Protein AF-A0A2A2WBH0-F1 (afdb_monomer_lite)

Foldseek 3Di:
DDDDDDDDDDDDDPPPPPPPPPPPPDPDQLVVVLLQAWWKWKWKKFADDPVAHDDDDDDDDPVNCVQCVVVVRNGMDTHFDTFIDDECVSDPDDPFRFGACQDHPVDRWFTKTKYFPDDDDQKTWIWIATTPVHQWIWIDIWGRDAFIKDKTATAHADPVGDGDDPVPDDGRIIMIMGTHGRDDPPDD

Radius of gyration: 26.58 Å; chains: 1; bounding box: 109×29×47 Å

Structure (mmCIF, N/CA/C/O backbone):
data_AF-A0A2A2WBH0-F1
#
_entry.id   AF-A0A2A2WBH0-F1
#
loop_
_atom_site.group_PDB
_atom_site.id
_atom_site.type_symbol
_atom_site.label_atom_id
_atom_site.label_alt_id
_atom_site.label_comp_id
_atom_site.label_asym_id
_atom_site.label_entity_id
_atom_site.label_seq_id
_atom_site.pdbx_PDB_ins_code
_atom_site.Cartn_x
_atom_site.Cartn_y
_atom_site.Cartn_z
_atom_site.occupancy
_atom_site.B_iso_or_equiv
_atom_site.auth_seq_id
_atom_site.auth_comp_id
_atom_site.auth_asym_id
_atom_site.auth_atom_id
_atom_site.pdbx_PDB_model_num
ATOM 1 N N . MET A 1 1 ? 92.812 -7.203 -13.955 1.00 40.03 1 MET A N 1
ATOM 2 C CA . MET A 1 1 ? 91.480 -6.582 -13.767 1.00 40.03 1 MET A CA 1
ATOM 3 C C . MET A 1 1 ? 90.444 -7.641 -14.162 1.00 40.03 1 MET A C 1
ATOM 5 O O . MET A 1 1 ? 90.464 -8.042 -15.312 1.00 40.03 1 MET A O 1
ATOM 9 N N . ARG A 1 2 ? 89.915 -8.441 -13.213 1.00 35.47 2 ARG A N 1
ATOM 10 C CA . ARG A 1 2 ? 88.541 -8.378 -12.628 1.00 35.47 2 ARG A CA 1
ATOM 11 C C . ARG A 1 2 ? 87.454 -8.209 -13.714 1.00 35.47 2 ARG A C 1
ATOM 13 O O . ARG A 1 2 ? 87.448 -7.169 -14.346 1.00 35.47 2 ARG A O 1
ATOM 20 N N . CYS A 1 3 ? 86.667 -9.218 -14.106 1.00 34.06 3 CYS A N 1
ATOM 21 C CA . CYS A 1 3 ? 85.609 -10.001 -13.420 1.00 34.06 3 CYS A CA 1
ATOM 22 C C . CYS A 1 3 ? 84.177 -9.542 -13.798 1.00 34.06 3 CYS A C 1
ATOM 24 O O . CYS A 1 3 ? 83.762 -8.473 -13.381 1.00 34.06 3 CYS A O 1
ATOM 26 N N . LEU A 1 4 ? 83.436 -10.459 -14.448 1.00 37.75 4 LEU A N 1
ATOM 27 C CA . LEU A 1 4 ? 82.036 -10.874 -14.199 1.00 37.75 4 LEU A CA 1
ATOM 28 C C . LEU A 1 4 ? 80.818 -9.946 -14.475 1.00 37.75 4 LEU A C 1
ATOM 30 O O . LEU A 1 4 ? 80.637 -8.926 -13.826 1.00 37.75 4 LEU A O 1
ATOM 34 N N . ARG A 1 5 ? 79.877 -10.549 -15.237 1.00 39.88 5 ARG A N 1
ATOM 35 C CA . ARG A 1 5 ? 78.399 -10.645 -15.062 1.00 39.88 5 ARG A CA 1
ATOM 36 C C . ARG A 1 5 ? 77.455 -9.690 -15.819 1.00 39.88 5 ARG A C 1
ATOM 38 O O . ARG A 1 5 ? 77.403 -8.500 -15.562 1.00 39.88 5 ARG A O 1
ATOM 45 N N . PHE A 1 6 ? 76.648 -10.333 -16.682 1.00 44.88 6 PHE A N 1
ATOM 46 C CA . PHE A 1 6 ? 75.179 -10.273 -16.818 1.00 44.88 6 PHE A CA 1
ATOM 47 C C . PHE A 1 6 ? 74.464 -8.977 -16.409 1.00 44.88 6 PHE A C 1
ATOM 49 O O . PHE A 1 6 ? 74.460 -8.644 -15.228 1.00 44.88 6 PHE A O 1
ATOM 56 N N . SER A 1 7 ? 73.672 -8.407 -17.327 1.00 43.22 7 SER A N 1
ATOM 57 C CA . SER A 1 7 ? 72.223 -8.205 -17.126 1.00 43.22 7 SER A CA 1
ATOM 58 C C . SER A 1 7 ? 71.515 -7.804 -18.428 1.00 43.22 7 SER A C 1
ATOM 60 O O . SER A 1 7 ? 71.869 -6.834 -19.088 1.00 43.22 7 SER A O 1
ATOM 62 N N . LEU A 1 8 ? 70.513 -8.613 -18.763 1.00 45.00 8 LEU A N 1
ATOM 63 C CA . LEU A 1 8 ? 69.389 -8.384 -19.670 1.00 45.00 8 LEU A CA 1
ATOM 64 C C . LEU A 1 8 ? 68.676 -7.062 -19.319 1.00 45.00 8 LEU A C 1
ATOM 66 O O . LEU A 1 8 ? 68.492 -6.837 -18.129 1.00 45.00 8 LEU A O 1
ATOM 70 N N . LEU A 1 9 ? 68.213 -6.252 -20.285 1.00 39.88 9 LEU A N 1
ATOM 71 C CA . LEU A 1 9 ? 67.092 -5.312 -20.075 1.00 39.88 9 LEU A CA 1
ATOM 72 C C . LEU A 1 9 ? 66.515 -4.772 -21.402 1.00 39.88 9 LEU A C 1
ATOM 74 O O . LEU A 1 9 ? 67.054 -3.869 -22.030 1.00 39.88 9 LEU A O 1
ATOM 78 N N . MET A 1 10 ? 65.397 -5.394 -21.789 1.00 40.31 10 MET A N 1
ATOM 79 C CA . MET A 1 10 ? 64.135 -4.776 -22.222 1.00 40.31 10 MET A CA 1
ATOM 80 C C . MET A 1 10 ? 64.206 -3.636 -23.250 1.00 40.31 10 MET A C 1
ATOM 82 O O . MET A 1 10 ? 64.335 -2.462 -22.910 1.00 40.31 10 MET A O 1
ATOM 86 N N . VAL A 1 11 ? 63.951 -3.987 -24.513 1.00 48.25 11 VAL A N 1
ATOM 87 C CA . VAL A 1 11 ? 63.432 -3.050 -25.517 1.00 48.25 11 VAL A CA 1
ATOM 88 C C . VAL A 1 11 ? 62.059 -2.565 -25.035 1.00 48.25 11 VAL A C 1
ATOM 90 O O . VAL A 1 11 ? 61.097 -3.332 -25.045 1.00 48.25 11 VAL A O 1
ATOM 93 N N . LEU A 1 12 ? 61.969 -1.307 -24.592 1.00 42.94 12 LEU A N 1
ATOM 94 C CA . LEU A 1 12 ? 60.696 -0.643 -24.307 1.00 42.94 12 LEU A CA 1
ATOM 95 C C . LEU A 1 12 ? 59.858 -0.595 -25.592 1.00 42.94 12 LEU A C 1
ATOM 97 O O . LEU A 1 12 ? 60.119 0.204 -26.489 1.00 42.94 12 LEU A O 1
ATOM 101 N N . HIS A 1 13 ? 58.832 -1.439 -25.673 1.00 39.84 13 HIS A N 1
ATOM 102 C CA . HIS A 1 13 ? 57.678 -1.162 -26.517 1.00 39.84 13 HIS A CA 1
ATOM 103 C C . HIS A 1 13 ? 56.885 -0.039 -25.852 1.00 39.84 13 HIS A C 1
ATOM 105 O O . HIS A 1 13 ? 56.276 -0.233 -24.800 1.00 39.84 13 HIS A O 1
ATOM 111 N N . THR A 1 14 ? 56.888 1.141 -26.463 1.00 48.59 14 THR A N 1
ATOM 112 C CA . THR A 1 14 ? 55.887 2.170 -26.190 1.00 48.59 14 THR A CA 1
ATOM 113 C C . THR A 1 14 ? 54.534 1.653 -26.678 1.00 48.59 14 THR A C 1
ATOM 115 O O . THR A 1 14 ? 54.152 1.864 -27.827 1.00 48.59 14 THR A O 1
ATOM 118 N N . LEU A 1 15 ? 53.826 0.926 -25.813 1.00 43.09 15 LEU A N 1
ATOM 119 C CA . LEU A 1 15 ? 52.385 0.733 -25.925 1.00 43.09 15 LEU A CA 1
ATOM 120 C C . LEU A 1 15 ? 51.744 2.100 -25.687 1.00 43.09 15 LEU A C 1
ATOM 122 O O . LEU A 1 15 ? 51.587 2.542 -24.551 1.00 43.09 15 LEU A O 1
ATOM 126 N N . THR A 1 16 ? 51.409 2.793 -26.770 1.00 47.62 16 THR A N 1
ATOM 127 C CA . THR A 1 16 ? 50.409 3.854 -26.733 1.00 47.62 16 THR A CA 1
ATOM 128 C C . THR A 1 16 ? 49.101 3.214 -26.287 1.00 47.62 16 THR A C 1
ATOM 130 O O . THR A 1 16 ? 48.408 2.557 -27.062 1.00 47.62 16 THR A O 1
ATOM 133 N N . ALA A 1 17 ? 48.786 3.358 -25.002 1.00 44.97 17 ALA A N 1
ATOM 134 C CA . ALA A 1 17 ? 47.460 3.082 -24.489 1.00 44.97 17 ALA A CA 1
ATOM 135 C C . ALA A 1 17 ? 46.506 4.087 -25.143 1.00 44.97 17 ALA A C 1
ATOM 137 O O . ALA A 1 17 ? 46.362 5.218 -24.684 1.00 44.97 17 ALA A O 1
ATOM 138 N N . PHE A 1 18 ? 45.878 3.686 -26.247 1.00 46.09 18 PHE A N 1
ATOM 139 C CA . PHE A 1 18 ? 44.602 4.262 -26.631 1.00 46.09 18 PHE A CA 1
ATOM 140 C C . PHE A 1 18 ? 43.629 3.890 -25.515 1.00 46.09 18 PHE A C 1
ATOM 142 O O . PHE A 1 18 ? 43.053 2.803 -25.508 1.00 46.09 18 PHE A O 1
ATOM 149 N N . ALA A 1 19 ? 43.489 4.782 -24.538 1.00 45.06 19 ALA A N 1
ATOM 150 C CA . ALA A 1 19 ? 42.257 4.874 -23.786 1.00 45.06 19 ALA A CA 1
ATOM 151 C C . ALA A 1 19 ? 41.188 5.235 -24.819 1.00 45.06 19 ALA A C 1
ATOM 153 O O . ALA A 1 19 ? 41.007 6.396 -25.174 1.00 45.06 19 ALA A O 1
ATOM 154 N N . ALA A 1 20 ? 40.556 4.213 -25.394 1.00 43.50 20 ALA A N 1
ATOM 155 C CA . ALA A 1 20 ? 39.254 4.392 -25.989 1.00 43.50 20 ALA A CA 1
ATOM 156 C C . ALA A 1 20 ? 38.348 4.790 -24.823 1.00 43.50 20 ALA A C 1
ATOM 158 O O . ALA A 1 20 ? 37.881 3.935 -24.071 1.00 43.50 20 ALA A O 1
ATOM 159 N N . GLU A 1 21 ? 38.182 6.097 -24.623 1.00 47.09 21 GLU A N 1
ATOM 160 C CA . GLU A 1 21 ? 36.988 6.628 -23.989 1.00 47.09 21 GLU A CA 1
ATOM 161 C C . GLU A 1 21 ? 35.825 6.070 -24.807 1.00 47.09 21 GLU A C 1
ATOM 163 O O . GLU A 1 21 ? 35.490 6.556 -25.887 1.00 47.09 21 GLU A O 1
ATOM 168 N N . LEU A 1 22 ? 35.268 4.955 -24.327 1.00 46.31 22 LEU A N 1
ATOM 169 C CA . LEU A 1 22 ? 33.893 4.604 -24.623 1.00 46.31 22 LEU A CA 1
ATOM 170 C C . LEU A 1 22 ? 33.108 5.892 -24.385 1.00 46.31 22 LEU A C 1
ATOM 172 O O . LEU A 1 22 ? 33.233 6.435 -23.283 1.00 46.31 22 LEU A O 1
ATOM 176 N N . PRO A 1 23 ? 32.368 6.416 -25.378 1.00 42.16 23 PRO A N 1
ATOM 177 C CA . PRO A 1 23 ? 31.514 7.554 -25.117 1.00 42.16 23 PRO A CA 1
ATOM 178 C C . PRO A 1 23 ? 30.612 7.122 -23.968 1.00 42.16 23 PRO A C 1
ATOM 180 O O . PRO A 1 23 ? 29.850 6.159 -24.100 1.00 42.16 23 PRO A O 1
ATOM 183 N N . ALA A 1 24 ? 30.791 7.761 -22.810 1.00 54.00 24 ALA A N 1
ATOM 184 C CA . ALA A 1 24 ? 29.838 7.661 -21.729 1.00 54.00 24 ALA A CA 1
ATOM 185 C C . ALA A 1 24 ? 28.504 8.018 -22.378 1.00 54.00 24 ALA A C 1
ATOM 187 O O . ALA A 1 24 ? 28.372 9.109 -22.930 1.00 54.00 24 ALA A O 1
ATOM 188 N N . GLN A 1 25 ? 27.591 7.047 -22.462 1.00 49.88 25 GLN A N 1
ATOM 189 C CA . GLN A 1 25 ? 26.266 7.308 -23.000 1.00 49.88 25 GLN A CA 1
ATOM 190 C C . GLN A 1 25 ? 25.720 8.503 -22.229 1.00 49.88 25 GLN A C 1
ATOM 192 O O . GLN A 1 25 ? 25.705 8.465 -20.996 1.00 49.88 25 GLN A O 1
ATOM 197 N N . ASP A 1 26 ? 25.342 9.559 -22.950 1.00 53.91 26 ASP A N 1
ATOM 198 C CA . ASP A 1 26 ? 24.700 10.711 -22.333 1.00 53.91 26 ASP A CA 1
ATOM 199 C C . ASP A 1 26 ? 23.551 10.196 -21.455 1.00 53.91 26 ASP A C 1
ATOM 201 O O . ASP A 1 26 ? 22.822 9.287 -21.885 1.00 53.91 26 ASP A O 1
ATOM 205 N N . PRO A 1 27 ? 23.407 10.700 -20.215 1.00 55.84 27 PRO A N 1
ATOM 206 C CA . PRO A 1 27 ? 22.353 10.243 -19.328 1.00 55.84 27 PRO A CA 1
ATOM 207 C C . PRO A 1 27 ? 21.022 10.373 -20.064 1.00 55.84 27 PRO A C 1
ATOM 209 O O . PRO A 1 27 ? 20.695 11.427 -20.614 1.00 55.84 27 PRO A O 1
ATOM 212 N N . THR A 1 28 ? 20.287 9.260 -20.138 1.00 57.19 28 THR A N 1
ATOM 213 C CA . THR A 1 28 ? 18.984 9.232 -20.808 1.00 57.19 28 THR A CA 1
ATOM 214 C C . THR A 1 28 ? 18.124 10.333 -20.188 1.00 57.19 28 THR A C 1
ATOM 216 O O . THR A 1 28 ? 17.994 10.342 -18.963 1.00 57.19 28 THR A O 1
ATOM 219 N N . PRO A 1 29 ? 17.546 11.255 -20.982 1.00 60.56 29 PRO A N 1
ATOM 220 C CA . PRO A 1 29 ? 16.722 12.332 -20.447 1.00 60.56 29 PRO A CA 1
ATOM 221 C C . PRO A 1 29 ? 15.663 11.791 -19.479 1.00 60.56 29 PRO A C 1
ATOM 223 O O . PRO A 1 29 ? 14.967 10.830 -19.810 1.00 60.56 29 PRO A O 1
ATOM 226 N N . GLU A 1 30 ? 15.515 12.403 -18.302 1.00 59.66 30 GLU A N 1
ATOM 227 C CA . GLU A 1 30 ? 14.640 11.911 -17.222 1.00 59.66 30 GLU A CA 1
ATOM 228 C C . GLU A 1 30 ? 13.198 11.649 -17.679 1.00 59.66 30 GLU A C 1
ATOM 230 O O . GLU A 1 30 ? 12.554 10.693 -17.252 1.00 59.66 30 GLU A O 1
ATOM 235 N N . SER A 1 31 ? 12.685 12.469 -18.601 1.00 57.94 31 SER A N 1
ATOM 236 C CA . SER A 1 31 ? 11.348 12.303 -19.178 1.00 57.94 31 SER A CA 1
ATOM 237 C C . SER A 1 31 ? 11.210 11.018 -20.002 1.00 57.94 31 SER A C 1
ATOM 239 O O . SER A 1 31 ? 10.141 10.408 -20.015 1.00 57.94 31 SER A O 1
ATOM 241 N N . ILE A 1 32 ? 12.289 10.581 -20.653 1.00 57.38 32 ILE A N 1
ATOM 242 C CA . ILE A 1 32 ? 12.367 9.316 -21.386 1.00 57.38 32 ILE A CA 1
ATOM 243 C C . ILE A 1 32 ? 12.505 8.159 -20.393 1.00 57.38 32 ILE A C 1
ATOM 245 O O . ILE A 1 32 ? 11.809 7.159 -20.544 1.00 57.38 32 ILE A O 1
ATOM 249 N N . ALA A 1 33 ? 13.317 8.316 -19.344 1.00 62.03 33 ALA A N 1
ATOM 250 C CA . ALA A 1 33 ? 13.451 7.311 -18.291 1.00 62.03 33 ALA A CA 1
ATOM 251 C C . ALA A 1 33 ? 12.107 7.060 -17.577 1.00 62.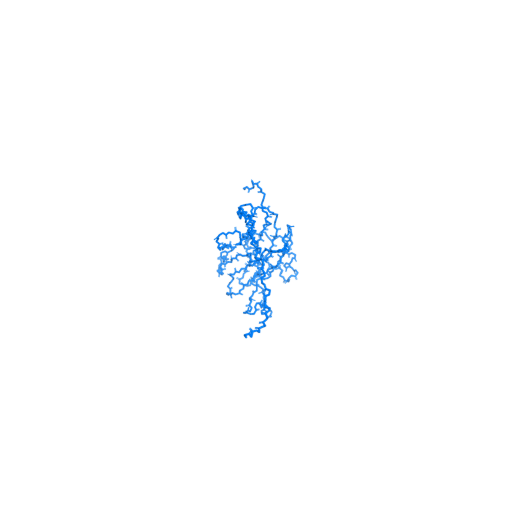03 33 ALA A C 1
ATOM 253 O O . ALA A 1 33 ? 11.655 5.921 -17.496 1.00 62.03 33 ALA A O 1
ATOM 254 N N . ARG A 1 34 ? 11.379 8.112 -17.168 1.00 60.22 34 ARG A N 1
ATOM 255 C CA . ARG A 1 34 ? 10.041 7.990 -16.550 1.00 60.22 34 ARG A CA 1
ATOM 256 C C . ARG A 1 34 ? 9.015 7.308 -17.458 1.00 60.22 34 ARG A C 1
ATOM 258 O O . ARG A 1 34 ? 8.177 6.565 -16.960 1.00 60.22 34 ARG A O 1
ATOM 265 N N . ARG A 1 35 ? 9.079 7.525 -18.778 1.00 63.16 35 ARG A N 1
ATOM 266 C CA . ARG A 1 35 ? 8.210 6.836 -19.756 1.00 63.16 35 ARG A CA 1
ATOM 267 C C . ARG A 1 35 ? 8.501 5.339 -19.873 1.00 63.16 35 ARG A C 1
ATOM 269 O O . ARG A 1 35 ? 7.645 4.605 -20.354 1.00 63.16 35 ARG A O 1
ATOM 276 N N . GLN A 1 36 ? 9.683 4.883 -19.465 1.00 74.50 36 GLN A N 1
ATOM 277 C CA . GLN A 1 36 ? 10.079 3.476 -19.562 1.00 74.50 36 GLN A CA 1
ATOM 278 C C . GLN A 1 36 ? 9.688 2.662 -18.328 1.00 74.50 36 GLN A C 1
ATOM 280 O O . GLN A 1 36 ? 9.491 1.452 -18.432 1.00 74.50 36 GLN A O 1
ATOM 285 N N . PHE A 1 37 ? 9.551 3.306 -17.171 1.00 85.25 37 PHE A N 1
ATOM 286 C CA . PHE A 1 37 ? 9.239 2.626 -15.924 1.00 85.25 37 PHE A CA 1
ATOM 287 C C . PHE A 1 37 ? 7.739 2.475 -15.692 1.00 85.25 37 PHE A C 1
ATOM 289 O O . PHE A 1 37 ? 6.952 3.386 -15.943 1.00 85.25 37 PHE A O 1
ATOM 296 N N . ASN A 1 38 ? 7.342 1.333 -15.129 1.00 91.56 38 ASN A N 1
ATOM 297 C CA . ASN A 1 38 ? 5.984 1.146 -14.631 1.00 91.56 38 ASN A CA 1
ATOM 298 C C . ASN A 1 38 ? 5.677 2.144 -13.510 1.00 91.56 38 ASN A C 1
ATOM 300 O O . ASN A 1 38 ? 6.548 2.518 -12.718 1.00 91.56 38 ASN A O 1
ATOM 304 N N . GLN A 1 39 ? 4.419 2.545 -13.413 1.00 91.75 39 GLN A N 1
ATOM 305 C CA . GLN A 1 39 ? 3.982 3.496 -12.401 1.00 91.75 39 GLN A CA 1
ATOM 306 C C . GLN A 1 39 ? 3.684 2.772 -11.088 1.00 91.75 39 GLN A C 1
ATOM 308 O O . GLN A 1 39 ? 3.117 1.681 -11.100 1.00 91.75 39 GLN A O 1
ATOM 313 N N . VAL A 1 40 ? 4.029 3.379 -9.955 1.00 94.25 40 VAL A N 1
ATOM 314 C CA . VAL A 1 40 ? 3.665 2.861 -8.632 1.00 94.25 40 VAL A CA 1
ATOM 315 C C . VAL A 1 40 ? 2.534 3.708 -8.080 1.00 94.25 40 VAL A C 1
ATOM 317 O O . VAL A 1 40 ? 2.650 4.927 -8.010 1.00 94.25 40 VAL A O 1
ATOM 320 N N . PHE A 1 41 ? 1.450 3.062 -7.669 1.00 96.06 41 PHE A N 1
ATOM 321 C CA . PHE A 1 41 ? 0.325 3.710 -7.013 1.00 96.06 41 PHE A CA 1
ATOM 322 C C . PHE A 1 41 ? 0.125 3.136 -5.623 1.00 96.06 41 PHE A C 1
ATOM 324 O O . PHE A 1 41 ? 0.202 1.923 -5.422 1.00 96.06 41 PHE A O 1
ATOM 331 N N . VAL A 1 42 ? -0.200 4.008 -4.679 1.00 97.62 42 VAL A N 1
ATOM 332 C CA . VAL A 1 42 ? -0.473 3.639 -3.293 1.00 97.62 42 VAL A CA 1
ATOM 333 C C . VAL A 1 42 ? -1.825 4.167 -2.849 1.00 97.62 42 VAL A C 1
ATOM 335 O O . VAL A 1 42 ? -2.302 5.197 -3.322 1.00 97.62 42 VAL A O 1
ATOM 338 N N . LYS A 1 43 ? -2.463 3.446 -1.935 1.00 97.81 43 LYS A N 1
ATOM 339 C CA . LYS A 1 43 ? -3.706 3.860 -1.293 1.00 97.81 43 LYS A CA 1
ATOM 340 C C . LYS A 1 43 ? -3.648 3.538 0.190 1.00 97.81 43 LYS A C 1
ATOM 342 O O . LYS A 1 43 ? -3.331 2.409 0.568 1.00 97.81 43 LYS A O 1
ATOM 347 N N . VAL A 1 44 ? -4.001 4.517 1.016 1.00 96.75 44 VAL A N 1
ATOM 348 C CA . VAL A 1 44 ? -4.061 4.362 2.469 1.00 96.75 44 VAL A CA 1
ATOM 349 C C . VAL A 1 44 ? -5.452 3.933 2.903 1.00 96.75 44 VAL A C 1
ATOM 351 O O . VAL A 1 44 ? -6.464 4.528 2.517 1.00 96.75 44 VAL A O 1
ATOM 354 N N . ILE A 1 45 ? -5.487 2.911 3.750 1.00 96.50 45 ILE A N 1
ATOM 355 C CA . ILE A 1 45 ? -6.703 2.296 4.257 1.00 96.50 45 ILE A CA 1
ATOM 356 C C . ILE A 1 45 ? -6.630 2.249 5.772 1.00 96.50 45 ILE A C 1
ATOM 358 O O . ILE A 1 45 ? -5.697 1.698 6.352 1.00 96.50 45 ILE A O 1
ATOM 362 N N . MET A 1 46 ? -7.648 2.807 6.413 1.00 93.75 46 MET A N 1
ATOM 363 C CA . MET A 1 46 ? -7.759 2.836 7.859 1.00 93.75 46 MET A CA 1
ATOM 364 C C . MET A 1 46 ? -8.704 1.727 8.326 1.00 93.75 46 MET A C 1
ATOM 366 O O . MET A 1 46 ? -9.818 1.617 7.797 1.00 93.75 46 MET A O 1
ATOM 370 N N . PRO A 1 47 ? -8.310 0.917 9.323 1.00 93.44 47 PRO A N 1
ATOM 371 C CA . PRO A 1 47 ? -9.250 0.047 10.008 1.00 93.44 47 PRO A CA 1
ATOM 372 C C . PRO A 1 47 ? -10.260 0.887 10.791 1.00 93.44 47 PRO A C 1
ATOM 374 O O . PRO A 1 47 ? -9.945 1.972 11.293 1.00 93.44 47 PRO A O 1
ATOM 377 N N . VAL A 1 48 ? -11.477 0.370 10.940 1.00 92.44 48 VAL A N 1
ATOM 378 C CA . VAL A 1 48 ? -12.472 0.979 11.822 1.00 92.44 48 VAL A CA 1
ATOM 379 C C . VAL A 1 48 ? -12.157 0.582 13.260 1.00 92.44 48 VAL A C 1
ATOM 381 O O . VAL A 1 48 ? -12.132 -0.597 13.616 1.00 92.44 48 VAL A O 1
ATOM 384 N N . THR A 1 49 ? -11.906 1.580 14.102 1.00 87.69 49 THR A N 1
ATOM 385 C CA . THR A 1 49 ? -11.622 1.396 15.532 1.00 87.69 49 THR A CA 1
ATOM 386 C C . THR A 1 49 ? -12.371 2.434 16.366 1.00 87.69 49 THR A C 1
ATOM 388 O O . THR A 1 49 ? -13.003 3.344 15.829 1.00 87.69 49 THR A O 1
ATOM 391 N N . ALA A 1 50 ? -12.259 2.347 17.694 1.00 84.69 50 ALA A N 1
ATOM 392 C CA . ALA A 1 50 ? -12.776 3.378 18.596 1.00 84.69 50 ALA A CA 1
ATOM 393 C C . ALA A 1 50 ? -12.150 4.769 18.351 1.00 84.69 50 ALA A C 1
ATOM 395 O O . ALA A 1 50 ? -12.782 5.782 18.641 1.00 84.69 50 ALA A O 1
ATOM 396 N N . HIS A 1 51 ? -10.929 4.823 17.804 1.00 81.38 51 HIS A N 1
ATOM 397 C CA . HIS A 1 51 ? -10.201 6.064 17.513 1.00 81.38 51 HIS A CA 1
ATOM 398 C C . HIS A 1 51 ? -10.295 6.489 16.039 1.00 81.38 51 HIS A C 1
ATOM 400 O O . HIS A 1 51 ? -10.012 7.637 15.706 1.00 81.38 51 HIS A O 1
ATOM 406 N N . THR A 1 52 ? -10.725 5.580 15.164 1.00 86.81 52 THR A N 1
ATOM 407 C CA . THR A 1 52 ? -10.861 5.775 13.715 1.00 86.81 52 THR A CA 1
ATOM 408 C C . THR A 1 52 ? -12.243 5.300 13.280 1.00 86.81 52 THR A C 1
ATOM 410 O O . THR A 1 52 ? -12.405 4.255 12.651 1.00 86.81 52 THR A O 1
ATOM 413 N N . SER A 1 53 ? -13.279 6.048 13.664 1.00 88.88 53 SER A N 1
ATOM 414 C CA . SER A 1 53 ? -14.649 5.726 13.261 1.00 88.88 53 SER A CA 1
ATOM 415 C C . SER A 1 53 ? -14.777 5.755 11.740 1.00 88.88 53 SER A C 1
ATOM 417 O O . SER A 1 53 ? -14.168 6.613 11.100 1.00 88.88 53 SER A O 1
ATOM 419 N N . LYS A 1 54 ? -15.611 4.876 11.177 1.00 91.56 54 LYS A N 1
ATOM 420 C CA . LYS A 1 54 ? -15.859 4.809 9.734 1.00 91.56 54 LYS A CA 1
ATOM 421 C C . LYS A 1 54 ? -16.258 6.171 9.163 1.00 91.56 54 LYS A C 1
ATOM 423 O O . LYS A 1 54 ? -17.091 6.866 9.747 1.00 91.56 54 LYS A O 1
ATOM 428 N N . GLN A 1 55 ? -15.678 6.518 8.020 1.00 89.62 55 GLN A N 1
ATOM 429 C CA . GLN A 1 55 ? -15.991 7.733 7.271 1.00 89.62 55 GLN A CA 1
ATOM 430 C C . GLN A 1 55 ? -16.337 7.387 5.832 1.00 89.62 55 GLN A C 1
ATOM 432 O O . GLN A 1 55 ? -15.976 6.314 5.335 1.00 89.62 55 GLN A O 1
ATOM 437 N N . ASP A 1 56 ? -17.020 8.317 5.174 1.00 90.50 56 ASP A N 1
ATOM 438 C CA . ASP A 1 56 ? -17.088 8.313 3.723 1.00 90.50 56 ASP A CA 1
ATOM 439 C C . ASP A 1 56 ? -15.686 8.586 3.181 1.00 90.50 56 ASP A C 1
ATOM 441 O O . ASP A 1 56 ? -14.958 9.448 3.674 1.00 90.50 56 ASP A O 1
ATOM 445 N N . GLY A 1 57 ? -15.296 7.821 2.175 1.00 91.38 57 GLY A N 1
ATOM 446 C CA . GLY A 1 57 ? -13.981 7.921 1.577 1.00 91.38 57 GLY A CA 1
ATOM 447 C C . GLY A 1 57 ? -13.969 7.284 0.199 1.00 91.38 57 GLY A C 1
ATOM 448 O O . GLY A 1 57 ? -14.997 6.784 -0.274 1.00 91.38 57 GLY A O 1
ATOM 449 N N . PRO A 1 58 ? -12.811 7.299 -0.467 1.00 96.44 58 PRO A N 1
ATOM 450 C CA . PRO A 1 58 ? -12.633 6.620 -1.734 1.00 96.44 58 PRO A CA 1
ATOM 451 C C . PRO A 1 58 ? -13.018 5.143 -1.672 1.00 96.44 58 PRO A C 1
ATOM 453 O O . PRO A 1 58 ? -12.967 4.486 -0.629 1.00 96.44 58 PRO A O 1
ATOM 456 N N . ILE A 1 59 ? -13.387 4.605 -2.831 1.00 97.00 59 ILE A N 1
ATOM 457 C CA . ILE A 1 59 ? -13.743 3.195 -2.963 1.00 97.00 59 ILE A CA 1
ATOM 458 C C . ILE A 1 59 ? -12.531 2.337 -2.587 1.00 97.00 59 ILE A C 1
ATOM 460 O O . ILE A 1 59 ? -11.413 2.585 -3.044 1.00 97.00 59 ILE A O 1
ATOM 464 N N . VAL A 1 60 ? -12.771 1.299 -1.786 1.00 97.69 60 VAL A N 1
ATOM 465 C CA . VAL A 1 60 ? -11.816 0.210 -1.569 1.00 97.69 60 VAL A CA 1
ATOM 466 C C . VAL A 1 60 ? -12.111 -0.877 -2.592 1.00 97.69 60 VAL A C 1
ATOM 468 O O . VAL A 1 60 ? -13.208 -1.438 -2.626 1.00 97.69 60 VAL A O 1
ATOM 471 N N . GLU A 1 61 ? -11.150 -1.156 -3.466 1.00 98.00 61 GLU A N 1
ATOM 472 C CA . GLU A 1 61 ? -11.312 -2.126 -4.540 1.00 98.00 61 GLU A CA 1
ATOM 473 C C . GLU A 1 61 ? -11.558 -3.528 -3.982 1.00 98.00 61 GLU A C 1
ATOM 475 O O . GLU A 1 61 ? -11.018 -3.925 -2.951 1.00 98.00 61 GLU A O 1
ATOM 480 N N . LYS A 1 62 ? -12.328 -4.332 -4.720 1.00 98.06 62 LYS A N 1
ATOM 481 C CA . LYS A 1 62 ? -12.698 -5.690 -4.299 1.00 98.06 62 LYS A CA 1
ATOM 482 C C . LYS A 1 62 ? -11.491 -6.565 -3.939 1.00 98.06 62 LYS A C 1
ATOM 484 O O . LYS A 1 62 ? -11.583 -7.356 -3.008 1.00 98.06 62 LYS A O 1
ATOM 489 N N . TRP A 1 63 ? -10.382 -6.442 -4.668 1.00 98.00 63 TRP A N 1
ATOM 490 C CA . TRP A 1 63 ? -9.178 -7.226 -4.387 1.00 98.00 63 TRP A CA 1
ATOM 491 C C . TRP A 1 63 ? -8.509 -6.784 -3.080 1.00 98.00 63 TRP A C 1
ATOM 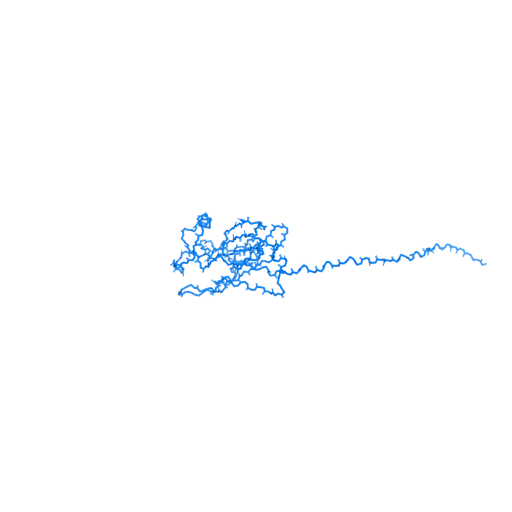493 O O . TRP A 1 63 ? -8.125 -7.628 -2.284 1.00 98.00 63 TRP A O 1
ATOM 503 N N . VAL A 1 64 ? -8.466 -5.478 -2.809 1.00 98.25 64 VAL A N 1
ATOM 504 C CA . VAL A 1 64 ? -7.955 -4.921 -1.551 1.00 98.25 64 VAL A CA 1
ATOM 505 C C . VAL A 1 64 ? -8.813 -5.399 -0.382 1.00 98.25 64 VAL A C 1
ATOM 507 O O . VAL A 1 64 ? -8.303 -5.896 0.615 1.00 98.25 64 VAL A O 1
ATOM 510 N N . ALA A 1 65 ? -10.135 -5.321 -0.540 1.00 97.88 65 ALA A N 1
ATOM 511 C CA . ALA A 1 65 ? -11.107 -5.815 0.427 1.00 97.88 65 ALA A CA 1
ATOM 512 C C . ALA A 1 65 ? -10.927 -7.310 0.755 1.00 97.88 65 ALA A C 1
ATOM 514 O O . ALA A 1 65 ? -11.102 -7.729 1.901 1.00 97.88 65 ALA A O 1
ATOM 515 N N . GLN A 1 66 ? -10.587 -8.122 -0.250 1.00 97.81 66 GLN A N 1
ATOM 516 C CA . GLN A 1 66 ? -10.313 -9.549 -0.081 1.00 97.81 66 GLN A CA 1
ATOM 517 C C . GLN A 1 66 ? -9.013 -9.799 0.689 1.00 97.81 66 GLN A C 1
ATOM 519 O O . GLN A 1 66 ? -9.018 -10.646 1.579 1.00 97.81 66 GLN A O 1
ATOM 524 N N . GLU A 1 67 ? -7.940 -9.068 0.385 1.00 96.94 67 GLU A N 1
ATOM 525 C CA . GLU A 1 67 ? -6.667 -9.150 1.115 1.00 96.94 67 GLU A CA 1
ATOM 526 C C . GLU A 1 67 ? -6.833 -8.716 2.578 1.00 96.94 67 GLU A C 1
ATOM 528 O O . GLU A 1 67 ? -6.460 -9.448 3.488 1.00 96.94 67 GLU A O 1
ATOM 533 N N . LEU A 1 68 ? -7.506 -7.589 2.836 1.00 96.81 68 LEU A N 1
ATOM 534 C CA . LEU A 1 68 ? -7.787 -7.121 4.201 1.00 96.81 68 LEU A CA 1
ATOM 535 C C . LEU A 1 68 ? -8.572 -8.148 5.018 1.00 96.81 68 LEU A C 1
ATOM 537 O O . LEU A 1 68 ? -8.263 -8.391 6.183 1.00 96.81 68 LEU A O 1
ATOM 541 N N . LYS A 1 69 ? -9.546 -8.818 4.394 1.00 95.69 69 LYS A N 1
ATOM 542 C CA . LYS A 1 69 ? -10.283 -9.907 5.038 1.00 95.69 69 LYS A CA 1
ATOM 543 C C . LYS A 1 69 ? -9.369 -11.082 5.403 1.00 95.69 69 LYS A C 1
ATOM 545 O O . LYS A 1 69 ? -9.554 -11.666 6.4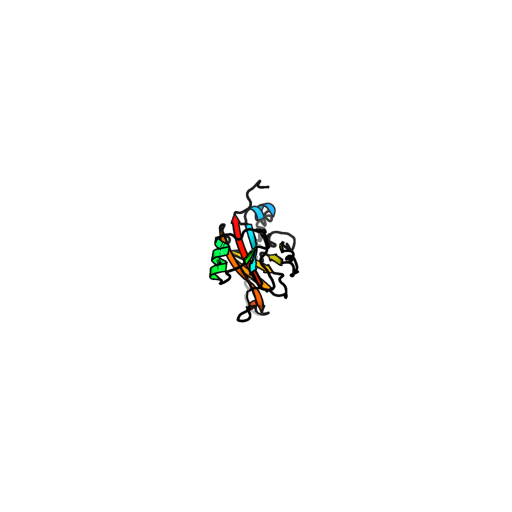67 1.00 95.69 69 LYS A O 1
ATOM 550 N N . GLN A 1 70 ? -8.408 -11.436 4.546 1.00 94.88 70 GLN A N 1
ATOM 551 C CA . GLN A 1 70 ? -7.417 -12.483 4.839 1.00 94.88 70 GLN A CA 1
ATOM 552 C C . GLN A 1 70 ? -6.470 -12.068 5.971 1.00 94.88 70 GLN A C 1
ATOM 554 O O . GLN A 1 70 ? -6.109 -12.901 6.798 1.00 94.88 70 GLN A O 1
ATOM 559 N N . LEU A 1 71 ? -6.151 -10.775 6.060 1.00 91.94 71 LEU A N 1
ATOM 560 C CA . LEU A 1 71 ? -5.407 -10.170 7.167 1.00 91.94 71 LEU A CA 1
ATOM 561 C C . LEU A 1 71 ? -6.242 -10.019 8.455 1.00 91.94 71 LEU A C 1
ATOM 563 O O . LEU A 1 71 ? -5.729 -9.552 9.468 1.00 91.94 71 LEU A O 1
ATOM 567 N N . GLY A 1 72 ? -7.516 -10.428 8.443 1.00 92.00 72 GLY A N 1
ATOM 568 C CA . GLY A 1 72 ? -8.393 -10.380 9.611 1.00 92.00 72 GLY A CA 1
ATOM 569 C C . GLY A 1 72 ? -8.977 -8.998 9.910 1.00 92.00 72 GLY A C 1
ATOM 570 O O . GLY A 1 72 ? -9.442 -8.784 11.029 1.00 92.00 72 GLY A O 1
ATOM 571 N N . GLU A 1 73 ? -8.986 -8.073 8.943 1.00 93.94 73 GLU A N 1
ATOM 572 C CA . GLU A 1 73 ? -9.605 -6.753 9.085 1.00 93.94 73 GLU A CA 1
ATOM 573 C C . GLU A 1 73 ? -10.979 -6.701 8.388 1.00 93.94 73 GLU A C 1
ATOM 575 O O . GLU A 1 73 ? -11.054 -6.561 7.162 1.00 93.94 73 GLU A O 1
ATOM 580 N N . PRO A 1 74 ? -12.091 -6.850 9.136 1.00 89.69 74 PRO A N 1
ATOM 581 C CA . PRO A 1 74 ? -13.432 -6.901 8.558 1.00 89.69 74 PRO A CA 1
ATOM 582 C C . PRO A 1 74 ? -14.032 -5.523 8.260 1.00 89.69 74 PRO A C 1
ATOM 584 O O . PRO A 1 74 ? -14.943 -5.438 7.435 1.00 89.69 74 PRO A O 1
ATOM 587 N N . GLU A 1 75 ? -13.562 -4.459 8.918 1.00 94.81 75 GLU A N 1
ATOM 588 C CA . GLU A 1 75 ? -14.127 -3.117 8.783 1.00 94.81 75 GLU A CA 1
ATOM 589 C C . GLU A 1 75 ? -13.038 -2.077 8.531 1.00 94.81 75 GLU A C 1
ATOM 591 O O . GLU A 1 75 ? -12.111 -1.903 9.318 1.00 94.81 75 GLU A O 1
ATOM 596 N N . TYR A 1 76 ? -13.168 -1.354 7.423 1.00 95.94 76 TYR A N 1
ATOM 597 C CA . TYR A 1 76 ? -12.162 -0.410 6.951 1.00 95.94 76 TYR A CA 1
ATOM 598 C C . TYR A 1 76 ? -12.776 0.645 6.026 1.00 95.94 76 TYR A C 1
ATOM 600 O O . TYR A 1 76 ? -13.911 0.507 5.554 1.00 95.94 76 TYR A O 1
ATOM 608 N N . PHE A 1 77 ? -12.006 1.693 5.747 1.00 96.38 77 PHE A N 1
ATOM 609 C CA . PHE A 1 77 ? -12.299 2.709 4.738 1.00 96.38 77 PHE A CA 1
ATOM 610 C C . PHE A 1 77 ? -10.992 3.300 4.191 1.00 96.38 77 PHE A C 1
ATOM 612 O O . PHE A 1 77 ? -9.977 3.315 4.887 1.00 96.38 77 PHE A O 1
ATOM 619 N N . ALA A 1 78 ? -10.989 3.762 2.940 1.00 96.81 78 ALA A N 1
ATOM 620 C CA . ALA A 1 78 ? -9.832 4.460 2.383 1.00 96.81 78 ALA A CA 1
ATOM 621 C C . ALA A 1 78 ? -9.844 5.937 2.794 1.00 96.81 78 ALA A C 1
ATOM 623 O O . ALA A 1 78 ? -10.909 6.552 2.852 1.00 96.81 78 ALA A O 1
ATOM 624 N N . VAL A 1 79 ? -8.663 6.508 3.028 1.00 95.00 79 VAL A N 1
ATOM 625 C CA . VAL A 1 79 ? -8.486 7.955 3.277 1.00 95.00 79 VAL A CA 1
ATOM 626 C C . VAL A 1 79 ? -7.852 8.681 2.093 1.00 95.00 79 VAL A C 1
ATOM 628 O O . VAL A 1 79 ? -7.889 9.904 2.031 1.00 95.00 79 VAL A O 1
ATOM 631 N N . THR A 1 80 ? -7.341 7.935 1.112 1.00 95.75 80 THR A N 1
ATOM 632 C CA . THR A 1 80 ? -6.807 8.477 -0.140 1.00 95.75 80 THR A CA 1
ATOM 633 C C . THR A 1 80 ? -7.416 7.771 -1.347 1.00 95.75 80 THR A C 1
ATOM 635 O O . THR A 1 80 ? -7.885 6.631 -1.269 1.00 95.75 80 THR A O 1
ATOM 638 N N . ASN A 1 81 ? -7.391 8.441 -2.502 1.00 96.56 81 ASN A N 1
ATOM 639 C CA . ASN A 1 81 ? -7.473 7.746 -3.787 1.00 96.56 81 ASN A CA 1
ATOM 640 C C . ASN A 1 81 ? -6.151 6.996 -4.048 1.00 96.56 81 ASN A C 1
ATOM 642 O O . ASN A 1 81 ? -5.274 6.947 -3.183 1.00 96.56 81 ASN A O 1
ATOM 646 N N . TRP A 1 82 ? -6.009 6.392 -5.228 1.00 96.69 82 TRP A N 1
ATOM 647 C CA . TRP A 1 82 ? -4.695 5.954 -5.698 1.00 96.69 82 TRP A CA 1
ATOM 648 C C . TRP A 1 82 ? -3.812 7.177 -5.937 1.00 96.69 82 TRP A C 1
ATOM 650 O O . TRP A 1 82 ? -4.131 8.008 -6.784 1.00 96.69 82 TRP A O 1
ATOM 660 N N . VAL A 1 83 ? -2.730 7.283 -5.175 1.00 94.88 83 VAL A N 1
ATOM 661 C CA . VAL A 1 83 ? -1.731 8.346 -5.283 1.00 94.88 83 VAL A CA 1
ATOM 662 C C . VAL A 1 83 ? -0.513 7.775 -6.010 1.00 94.88 83 VAL A C 1
ATOM 664 O O . VAL A 1 83 ? -0.035 6.712 -5.606 1.00 94.88 83 VAL A O 1
ATOM 667 N N . PRO A 1 84 ? -0.027 8.401 -7.095 1.00 92.25 84 PRO A N 1
ATOM 668 C CA . PRO A 1 84 ? 1.218 7.982 -7.723 1.00 92.25 84 PR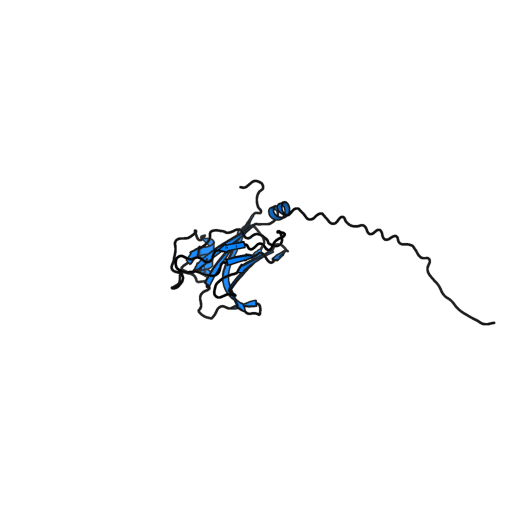O A CA 1
ATOM 669 C C . PRO A 1 84 ? 2.397 8.277 -6.792 1.00 92.25 84 PRO A C 1
ATOM 671 O O . PRO A 1 84 ? 2.458 9.344 -6.188 1.00 92.25 84 PRO A O 1
ATOM 674 N N . VAL A 1 85 ? 3.338 7.341 -6.699 1.00 90.50 85 VAL A N 1
ATOM 675 C CA . VAL A 1 85 ? 4.624 7.547 -6.029 1.00 90.50 85 VAL A CA 1
ATOM 676 C C . VAL A 1 85 ? 5.681 7.683 -7.111 1.00 90.50 85 VAL A C 1
ATOM 678 O O . VAL A 1 85 ? 5.919 6.758 -7.892 1.00 90.50 85 VAL A O 1
ATOM 681 N N . CYS A 1 86 ? 6.274 8.863 -7.184 1.00 82.19 86 CYS A N 1
ATOM 682 C CA . CYS A 1 86 ? 7.370 9.169 -8.079 1.00 82.19 86 CYS A CA 1
ATOM 683 C C . CYS A 1 86 ? 8.663 8.536 -7.567 1.00 82.19 86 CYS A C 1
ATOM 685 O O . CYS A 1 86 ? 8.923 8.484 -6.364 1.00 82.19 86 CYS A O 1
ATOM 687 N N . ASP A 1 87 ? 9.475 8.078 -8.511 1.00 74.56 87 ASP A N 1
ATOM 688 C CA . ASP A 1 87 ? 10.778 7.496 -8.229 1.00 74.56 87 ASP A CA 1
ATOM 689 C C . ASP A 1 87 ? 11.794 8.606 -7.947 1.00 74.56 87 ASP A C 1
ATOM 691 O O . ASP A 1 87 ? 12.165 9.354 -8.855 1.00 74.56 87 ASP A O 1
ATOM 695 N N . GLY A 1 88 ? 12.225 8.715 -6.688 1.00 63.03 88 GLY A N 1
ATOM 696 C CA . GLY A 1 88 ? 13.259 9.661 -6.270 1.00 63.03 88 GLY A CA 1
ATOM 697 C C . GLY A 1 88 ? 14.632 9.369 -6.882 1.00 63.03 88 GLY A C 1
ATOM 698 O O . GLY A 1 88 ? 15.486 10.245 -6.888 1.00 63.03 88 GLY A O 1
ATOM 699 N N . LEU A 1 89 ? 14.855 8.175 -7.455 1.00 59.72 89 LEU A N 1
ATOM 700 C CA . LEU A 1 89 ? 16.066 7.874 -8.230 1.00 59.72 89 LEU A CA 1
ATOM 701 C C . LEU A 1 89 ? 16.054 8.527 -9.624 1.00 59.72 89 LEU A C 1
ATOM 703 O O . LEU A 1 89 ? 17.084 8.543 -10.295 1.00 59.72 89 LEU A O 1
ATOM 707 N N . LEU A 1 90 ? 14.896 9.020 -10.081 1.00 59.28 90 LEU A N 1
ATOM 708 C CA . LEU A 1 90 ? 14.681 9.631 -11.402 1.00 59.28 90 LEU A CA 1
ATOM 709 C C . LEU A 1 90 ? 14.369 11.130 -11.323 1.00 59.28 90 LEU A C 1
ATOM 711 O O . LEU A 1 90 ? 13.777 11.688 -12.257 1.00 59.28 90 LEU A O 1
ATOM 715 N N . ALA A 1 91 ? 14.638 11.752 -10.184 1.00 54.84 91 ALA A N 1
ATOM 716 C CA . ALA A 1 91 ? 14.495 13.180 -10.003 1.00 54.84 91 ALA A CA 1
ATOM 717 C C . ALA A 1 91 ? 15.776 13.717 -9.366 1.00 54.84 91 ALA A C 1
ATOM 719 O O . ALA A 1 91 ? 16.311 13.119 -8.434 1.00 54.84 91 ALA A O 1
ATOM 720 N N . ASP A 1 92 ? 16.246 14.862 -9.850 1.00 52.00 92 ASP A N 1
ATOM 721 C CA . ASP A 1 92 ? 17.373 15.604 -9.273 1.00 52.00 92 ASP A CA 1
ATOM 722 C C . ASP A 1 92 ? 17.101 16.143 -7.839 1.00 52.00 92 ASP A C 1
ATOM 724 O O . ASP A 1 92 ? 17.932 16.855 -7.266 1.00 52.00 92 ASP A O 1
ATOM 728 N N . ASP A 1 93 ? 15.953 15.812 -7.233 1.00 48.59 93 ASP A N 1
ATOM 729 C CA . ASP A 1 93 ? 15.548 16.157 -5.874 1.00 48.59 93 ASP A CA 1
ATOM 730 C C . ASP A 1 93 ? 14.986 14.961 -5.077 1.00 48.59 93 ASP A C 1
ATOM 732 O O . ASP A 1 93 ? 14.514 13.957 -5.611 1.00 48.59 93 ASP A O 1
ATOM 736 N N . VAL A 1 94 ? 15.055 15.065 -3.743 1.00 52.09 94 VAL A N 1
ATOM 737 C CA . VAL A 1 94 ? 14.341 14.155 -2.836 1.00 52.09 94 VAL A CA 1
ATOM 738 C C . VAL A 1 94 ? 12.851 14.388 -3.064 1.00 52.09 94 VAL A C 1
ATOM 740 O O . VAL A 1 94 ? 12.301 15.373 -2.571 1.00 52.09 94 VAL A O 1
ATOM 743 N N . VAL A 1 95 ? 12.206 13.508 -3.829 1.00 58.22 95 VAL A N 1
ATOM 744 C CA . VAL A 1 95 ? 10.761 13.584 -4.035 1.00 58.22 95 VAL A CA 1
ATOM 745 C C . VAL A 1 95 ? 10.065 13.170 -2.745 1.00 58.22 95 VAL A C 1
ATOM 747 O O . VAL A 1 95 ? 9.919 11.984 -2.452 1.00 58.22 95 VAL A O 1
ATOM 750 N N . ASP A 1 96 ? 9.631 14.158 -1.968 1.00 65.75 96 ASP A N 1
ATOM 751 C CA . ASP A 1 96 ? 8.700 13.935 -0.868 1.00 65.75 96 ASP A CA 1
ATOM 752 C C . ASP A 1 96 ? 7.312 13.685 -1.473 1.00 65.75 96 ASP A C 1
ATOM 754 O O . ASP A 1 96 ? 6.597 14.615 -1.855 1.00 65.75 96 ASP A O 1
ATOM 758 N N . ASN A 1 97 ? 6.965 12.413 -1.695 1.00 83.44 97 ASN A N 1
ATOM 759 C CA . ASN A 1 97 ? 5.644 12.081 -2.219 1.00 83.44 97 ASN A CA 1
ATOM 760 C C . ASN A 1 97 ? 4.612 12.235 -1.102 1.00 83.44 97 ASN A C 1
ATOM 762 O O . ASN A 1 97 ? 4.420 11.309 -0.315 1.00 83.44 97 ASN A O 1
ATOM 766 N N . ASP A 1 98 ? 3.907 13.363 -1.074 1.00 89.69 98 ASP A N 1
ATOM 767 C CA . ASP A 1 98 ? 2.776 13.592 -0.173 1.00 89.69 98 ASP A CA 1
ATOM 768 C C . ASP A 1 98 ? 1.620 12.620 -0.485 1.00 89.69 98 ASP A C 1
ATOM 770 O O . ASP A 1 98 ? 0.799 12.850 -1.377 1.00 89.69 98 ASP A O 1
ATOM 774 N N . ILE A 1 99 ? 1.535 11.510 0.256 1.00 93.50 99 ILE A N 1
ATOM 775 C CA . ILE A 1 99 ? 0.470 10.509 0.089 1.00 93.50 99 ILE A CA 1
ATOM 776 C C . ILE A 1 99 ? -0.793 10.937 0.832 1.00 93.50 99 ILE A C 1
ATOM 778 O O . ILE A 1 99 ? -1.901 10.825 0.302 1.00 93.50 99 ILE A O 1
ATOM 782 N N . TRP A 1 100 ? -0.650 11.376 2.082 1.00 93.25 100 TRP A N 1
ATOM 783 C CA . TRP A 1 100 ? -1.778 11.770 2.923 1.00 93.25 100 TRP A CA 1
ATOM 784 C C . TRP A 1 100 ? -1.354 12.832 3.932 1.00 93.25 100 TRP A C 1
ATOM 786 O O . TRP A 1 100 ? -0.340 12.691 4.601 1.00 93.25 100 TRP A O 1
ATOM 796 N N . ASP A 1 101 ? -2.165 13.869 4.117 1.00 90.88 101 ASP A N 1
ATOM 797 C CA . ASP A 1 101 ? -1.878 14.972 5.044 1.00 90.88 101 ASP A CA 1
ATOM 798 C C . ASP A 1 101 ? -2.089 14.618 6.531 1.00 90.88 101 ASP A C 1
ATOM 800 O O . ASP A 1 101 ? -1.936 15.471 7.409 1.00 90.88 101 ASP A O 1
ATOM 804 N N . GLY A 1 102 ? -2.476 13.372 6.822 1.00 89.19 102 GLY A N 1
ATOM 805 C CA . GLY A 1 102 ? -2.751 12.888 8.170 1.00 89.19 102 GLY A CA 1
ATOM 806 C C . GLY A 1 102 ? -4.071 13.399 8.752 1.00 89.19 102 GLY A C 1
ATOM 807 O O . GLY A 1 102 ? -4.343 13.176 9.932 1.00 89.19 102 GLY A O 1
ATOM 808 N N . ARG A 1 103 ? -4.920 14.094 7.987 1.00 88.31 103 ARG A N 1
ATOM 809 C CA . ARG A 1 103 ? -6.179 14.635 8.514 1.00 88.31 103 ARG A CA 1
ATOM 810 C C . ARG A 1 103 ? -7.308 13.630 8.369 1.00 88.31 103 ARG A C 1
ATOM 812 O O . ARG A 1 103 ? -7.579 13.114 7.287 1.00 88.31 103 ARG A O 1
ATOM 819 N N . LEU A 1 104 ? -8.010 13.390 9.475 1.00 85.56 104 LEU A N 1
ATOM 820 C CA . LEU A 1 104 ? -9.149 12.482 9.533 1.00 85.56 104 LEU A CA 1
ATOM 821 C C . LEU A 1 104 ? -10.273 13.084 10.384 1.00 85.56 104 LEU A C 1
ATOM 823 O O . LEU A 1 104 ? -10.346 12.837 11.584 1.00 85.56 104 LEU A O 1
ATOM 827 N N . ALA A 1 105 ? -11.179 13.851 9.775 1.00 82.38 105 ALA A N 1
ATOM 828 C CA . ALA A 1 105 ? -12.271 14.565 10.451 1.00 82.38 105 ALA A CA 1
ATOM 829 C C . ALA A 1 105 ? -11.847 15.264 11.764 1.00 82.38 105 ALA A C 1
ATOM 831 O O . ALA A 1 105 ? -11.345 16.382 11.735 1.00 82.38 105 ALA A O 1
ATOM 832 N N . LYS A 1 106 ? -12.066 14.621 12.921 1.00 79.75 106 LYS A N 1
ATOM 833 C CA . LYS A 1 106 ? -11.750 15.148 14.263 1.00 79.75 106 LYS A CA 1
ATOM 834 C C . LYS A 1 106 ? -10.380 14.717 14.804 1.00 79.75 106 LYS A C 1
ATOM 836 O O . LYS A 1 106 ? -10.041 15.082 15.926 1.00 79.75 106 LYS A O 1
ATOM 841 N N . ALA A 1 107 ? -9.625 13.929 14.049 1.00 81.12 107 ALA A N 1
ATOM 842 C CA . ALA A 1 107 ? -8.305 13.435 14.406 1.00 81.12 107 ALA A CA 1
ATOM 843 C C . ALA A 1 107 ? -7.242 13.993 13.450 1.00 81.12 107 ALA A C 1
ATOM 845 O O . ALA A 1 107 ? -7.496 14.211 12.262 1.00 81.12 107 ALA A O 1
ATOM 846 N N . SER A 1 108 ? -6.046 14.208 13.991 1.00 83.88 108 SER A N 1
ATOM 847 C CA . SER A 1 108 ? -4.854 14.582 13.237 1.00 83.88 108 SER A CA 1
ATOM 848 C C . SER A 1 108 ? -3.772 13.552 13.515 1.00 83.88 108 SER A C 1
ATOM 850 O O . SER A 1 108 ? -3.436 13.292 14.670 1.00 83.88 108 SER A O 1
ATOM 852 N N . PHE A 1 109 ? -3.235 12.992 12.447 1.00 84.75 109 PHE A N 1
ATOM 853 C CA . PHE A 1 109 ? -2.085 12.108 12.420 1.00 84.75 109 PHE A CA 1
ATOM 854 C C . PHE A 1 109 ? -0.891 12.868 11.840 1.00 84.75 109 PHE A C 1
ATOM 856 O O . PHE A 1 109 ? -1.014 14.024 11.425 1.00 84.75 109 PHE A O 1
ATOM 863 N N . CYS A 1 110 ? 0.277 12.232 11.847 1.00 87.81 110 CYS A N 1
ATOM 864 C CA . CYS A 1 110 ? 1.408 12.743 11.088 1.00 87.81 110 CYS A CA 1
ATOM 865 C C . CYS A 1 110 ? 1.148 12.545 9.576 1.00 87.81 110 CYS A C 1
ATOM 867 O O . CYS A 1 110 ? 0.485 11.569 9.207 1.00 87.81 110 CYS A O 1
ATOM 869 N N . PRO A 1 111 ? 1.613 13.475 8.720 1.00 90.00 111 PRO A N 1
ATOM 870 C CA . PRO A 1 111 ? 1.549 13.314 7.272 1.00 90.00 111 PRO A CA 1
ATOM 871 C C . PRO A 1 111 ? 2.322 12.082 6.812 1.00 90.00 111 PRO A C 1
ATOM 873 O O . PRO A 1 111 ? 3.372 11.760 7.365 1.00 90.00 111 PRO A O 1
ATOM 876 N N . VAL A 1 112 ? 1.808 11.422 5.783 1.00 91.81 112 VAL A N 1
ATOM 877 C CA . VAL A 1 112 ? 2.358 10.196 5.221 1.00 91.81 112 VAL A CA 1
ATOM 878 C C . VAL A 1 112 ? 3.037 10.495 3.896 1.00 91.81 112 VAL A C 1
ATOM 880 O O . VAL A 1 112 ? 2.398 11.004 2.974 1.00 91.81 112 VAL A O 1
ATOM 883 N N . GLY A 1 113 ? 4.309 10.118 3.818 1.00 91.75 113 GLY A N 1
ATOM 884 C CA . GLY A 1 113 ? 5.161 10.230 2.642 1.00 91.75 113 GLY A CA 1
ATOM 885 C C . GLY A 1 113 ? 5.387 8.881 1.958 1.00 91.75 113 GLY A C 1
ATOM 886 O O . GLY A 1 113 ? 5.335 7.824 2.601 1.00 91.75 113 GLY A O 1
ATOM 887 N N . GLY A 1 114 ? 5.636 8.915 0.652 1.00 91.12 114 GLY A N 1
ATOM 888 C CA . GLY A 1 114 ? 5.976 7.760 -0.178 1.00 91.12 114 GLY A CA 1
ATOM 889 C C . GLY A 1 114 ? 7.378 7.846 -0.760 1.00 91.12 114 GLY A C 1
ATOM 890 O O . GLY A 1 114 ? 7.817 8.914 -1.172 1.00 91.12 114 GLY A O 1
ATOM 891 N N . ASP A 1 115 ? 8.054 6.707 -0.852 1.00 89.38 115 ASP A N 1
ATOM 892 C CA . ASP A 1 115 ? 9.370 6.616 -1.477 1.00 89.38 115 ASP A CA 1
ATOM 893 C C . ASP A 1 115 ? 9.560 5.273 -2.198 1.00 89.38 115 ASP A C 1
ATOM 895 O O . ASP A 1 115 ? 8.973 4.249 -1.819 1.00 89.38 115 ASP A O 1
ATOM 899 N N . LEU A 1 116 ? 10.408 5.287 -3.226 1.00 89.88 116 LEU A N 1
ATOM 900 C CA . LEU A 1 116 ? 10.853 4.127 -3.997 1.00 89.88 116 LEU A CA 1
ATOM 901 C C . LEU A 1 116 ? 12.365 3.932 -3.800 1.00 89.88 116 LEU A C 1
ATOM 903 O O . LEU A 1 116 ? 13.142 4.134 -4.730 1.00 89.88 116 LEU A O 1
ATOM 907 N N . PRO A 1 117 ? 12.812 3.524 -2.597 1.00 85.94 117 PRO A N 1
ATOM 908 C CA . PRO A 1 117 ? 14.235 3.499 -2.256 1.00 85.94 117 PRO A CA 1
ATOM 909 C C . PRO A 1 117 ? 15.067 2.554 -3.130 1.00 85.94 117 PRO A C 1
ATOM 911 O O . PRO A 1 117 ? 16.281 2.716 -3.234 1.00 85.94 117 PRO A O 1
ATOM 914 N N . GLU A 1 118 ? 14.445 1.532 -3.726 1.00 88.12 118 GLU A N 1
ATOM 915 C CA . GLU A 1 118 ? 15.133 0.602 -4.613 1.00 88.12 118 GLU A CA 1
ATOM 916 C C . GLU A 1 118 ? 14.248 0.222 -5.793 1.00 88.12 118 GLU A C 1
ATOM 918 O O . GLU A 1 118 ? 13.120 -0.248 -5.626 1.00 88.12 118 GLU A O 1
ATOM 923 N N . ARG A 1 119 ? 14.811 0.326 -6.995 1.00 89.38 119 ARG A N 1
ATOM 924 C CA . ARG A 1 119 ? 14.219 -0.221 -8.209 1.00 89.38 119 ARG A CA 1
ATOM 925 C C . ARG A 1 119 ? 15.301 -0.835 -9.077 1.00 89.38 119 ARG A C 1
ATOM 927 O O . ARG A 1 119 ? 16.074 -0.143 -9.729 1.00 89.38 119 ARG A O 1
ATOM 934 N N . ASN A 1 120 ? 15.411 -2.156 -9.038 1.00 86.94 120 ASN A N 1
ATOM 935 C CA . ASN A 1 120 ? 16.429 -2.882 -9.787 1.00 86.94 120 ASN A CA 1
ATOM 936 C C . ASN A 1 120 ? 15.982 -4.318 -10.065 1.00 86.94 120 ASN A C 1
ATOM 938 O O . ASN A 1 120 ? 15.140 -4.878 -9.365 1.00 86.94 120 ASN A O 1
ATOM 942 N N . SER A 1 121 ? 16.574 -4.935 -11.088 1.00 86.94 121 SER A N 1
ATOM 943 C CA . SER A 1 121 ? 16.397 -6.367 -11.371 1.00 86.94 121 SER A CA 1
ATOM 944 C C . SER A 1 121 ? 14.926 -6.804 -11.513 1.00 86.94 121 SER A C 1
ATOM 946 O O . SER A 1 121 ? 14.556 -7.883 -11.051 1.00 86.94 121 SER A O 1
ATOM 948 N N . GLY A 1 122 ? 14.074 -5.953 -12.099 1.00 89.75 122 GLY A N 1
ATOM 949 C CA . GLY A 1 122 ? 12.640 -6.226 -12.268 1.00 89.75 122 GLY A CA 1
ATOM 950 C C . GLY A 1 122 ? 11.838 -6.218 -10.964 1.00 89.75 122 GLY A C 1
ATOM 951 O O . GLY A 1 122 ? 10.759 -6.802 -10.902 1.00 89.75 122 GLY A O 1
ATOM 952 N N . ARG A 1 123 ? 12.364 -5.603 -9.901 1.00 93.75 123 ARG A N 1
ATOM 953 C CA . ARG A 1 123 ? 11.681 -5.441 -8.617 1.00 93.75 123 ARG A CA 1
ATOM 954 C C . ARG A 1 123 ? 11.725 -3.995 -8.155 1.00 93.75 123 ARG A C 1
ATOM 956 O O . ARG A 1 123 ? 12.677 -3.269 -8.436 1.00 93.75 123 ARG A O 1
ATOM 963 N N . VAL A 1 124 ? 10.701 -3.615 -7.404 1.00 93.44 124 VAL A N 1
ATOM 964 C CA . VAL A 1 124 ? 10.580 -2.298 -6.782 1.00 93.44 124 VAL A CA 1
ATOM 965 C C . VAL A 1 124 ? 10.293 -2.457 -5.295 1.00 93.44 124 VAL A C 1
ATOM 967 O O . VAL A 1 124 ? 9.457 -3.269 -4.889 1.00 93.44 124 VAL A O 1
ATOM 970 N N . LEU A 1 125 ? 11.021 -1.705 -4.479 1.00 93.69 125 LEU A N 1
ATOM 971 C CA . LEU A 1 125 ? 10.783 -1.546 -3.056 1.00 93.69 125 LEU A CA 1
ATOM 972 C C . LEU A 1 125 ? 9.998 -0.260 -2.853 1.00 93.69 125 LEU A C 1
ATOM 974 O O . LEU A 1 125 ? 10.485 0.814 -3.182 1.00 93.69 125 LEU A O 1
ATOM 978 N N . VAL A 1 126 ? 8.802 -0.381 -2.294 1.00 93.62 126 VAL A N 1
ATOM 979 C CA . VAL A 1 126 ? 7.937 0.751 -1.961 1.00 93.62 126 VAL A CA 1
ATOM 980 C C . VAL A 1 126 ? 7.960 0.941 -0.454 1.00 93.62 126 VAL A C 1
ATOM 982 O O . VAL A 1 126 ? 7.800 -0.031 0.291 1.00 93.62 126 VAL A O 1
ATOM 985 N N . SER A 1 127 ? 8.159 2.177 -0.009 1.00 92.38 127 SER A N 1
ATOM 986 C CA . SER A 1 127 ? 8.141 2.576 1.396 1.00 92.38 127 SER A CA 1
ATOM 987 C C . SER A 1 127 ? 7.093 3.663 1.610 1.00 92.38 127 SER A C 1
ATOM 989 O O . SER A 1 127 ? 7.072 4.653 0.886 1.00 92.38 127 SER A O 1
ATOM 991 N N . VAL A 1 128 ? 6.214 3.479 2.594 1.00 93.00 128 VAL A N 1
ATOM 992 C CA . VAL A 1 128 ? 5.185 4.452 2.980 1.00 93.00 128 VAL A CA 1
ATOM 993 C C . VAL A 1 128 ? 5.297 4.719 4.477 1.00 93.00 128 VAL A C 1
ATOM 995 O O . VAL A 1 128 ? 5.020 3.844 5.306 1.00 93.00 128 VAL A O 1
ATOM 998 N N . ILE A 1 129 ? 5.732 5.928 4.821 1.00 89.44 129 ILE A N 1
ATOM 999 C CA . ILE A 1 129 ? 6.183 6.319 6.164 1.00 89.44 129 ILE A CA 1
ATOM 1000 C C . ILE A 1 129 ? 5.427 7.547 6.664 1.00 89.44 129 ILE A C 1
ATOM 1002 O O . ILE A 1 129 ? 4.768 8.218 5.885 1.00 89.44 129 ILE A O 1
ATOM 1006 N N . GLY A 1 130 ? 5.566 7.882 7.948 1.00 82.06 130 GLY A N 1
ATOM 1007 C CA . GLY A 1 130 ? 5.076 9.162 8.479 1.00 82.06 130 GLY A CA 1
ATOM 1008 C C . GLY A 1 130 ? 3.855 9.064 9.391 1.00 82.06 130 GLY A C 1
ATOM 1009 O O . GLY A 1 130 ? 3.173 10.047 9.626 1.00 82.06 130 GLY A O 1
ATOM 1010 N N . TRP A 1 131 ? 3.571 7.898 9.965 1.00 81.62 131 TRP A N 1
ATOM 1011 C CA . TRP A 1 131 ? 2.453 7.757 10.903 1.00 81.62 131 TRP A CA 1
ATOM 1012 C C . TRP A 1 131 ? 2.817 8.202 12.328 1.00 81.62 131 TRP A C 1
ATOM 1014 O O . TRP A 1 131 ? 3.992 8.252 12.693 1.00 81.62 131 TRP A O 1
ATOM 1024 N N . SER A 1 132 ? 1.799 8.506 13.145 1.00 67.94 132 SER A N 1
ATOM 1025 C CA . SER A 1 132 ? 1.955 8.848 14.568 1.00 67.94 132 SER A CA 1
ATOM 1026 C C . SER A 1 132 ? 1.351 7.770 15.474 1.00 67.94 132 SER A C 1
ATOM 1028 O O . SER A 1 132 ? 0.186 7.430 15.263 1.00 67.94 132 SER A O 1
ATOM 1030 N N . PRO A 1 133 ? 2.063 7.286 16.514 1.00 63.34 133 PRO A N 1
ATOM 1031 C CA . PRO A 1 133 ? 3.411 7.695 16.926 1.00 63.34 133 PRO A CA 1
ATOM 1032 C C . PRO A 1 133 ? 4.489 7.305 15.900 1.00 63.34 133 PRO A C 1
ATOM 1034 O O . PRO A 1 133 ? 4.341 6.320 15.183 1.00 63.34 133 PRO A O 1
ATOM 1037 N N . GLY A 1 134 ? 5.553 8.111 15.819 1.00 67.00 134 GLY A N 1
ATOM 1038 C CA . GLY A 1 134 ? 6.608 7.978 14.808 1.00 67.00 134 GLY A CA 1
ATOM 1039 C C . GLY A 1 134 ? 7.305 6.611 14.795 1.00 67.00 134 GLY A C 1
ATOM 1040 O O . GLY A 1 134 ? 7.378 5.925 15.813 1.00 67.00 134 GLY A O 1
ATOM 1041 N N . GLY A 1 135 ? 7.859 6.237 13.636 1.00 71.50 135 GLY A N 1
ATOM 1042 C CA . GLY A 1 135 ? 8.577 4.967 13.435 1.00 71.50 135 GLY A CA 1
ATOM 1043 C C . GLY A 1 135 ? 7.726 3.824 12.873 1.00 71.50 135 GLY A C 1
ATOM 1044 O O . GLY A 1 135 ? 8.194 2.686 12.811 1.00 71.50 135 GLY A O 1
ATOM 1045 N N . VAL A 1 136 ? 6.493 4.123 12.466 1.00 85.88 136 VAL A N 1
ATOM 1046 C CA . VAL A 1 136 ? 5.618 3.213 11.723 1.00 85.88 136 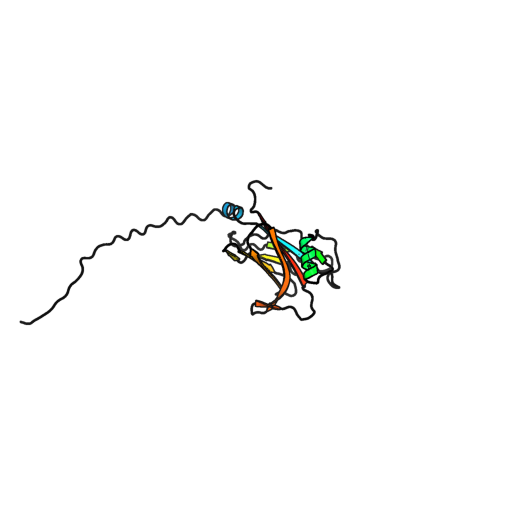VAL A CA 1
ATOM 1047 C C . VAL A 1 136 ? 5.884 3.367 10.228 1.00 85.88 136 VAL A C 1
ATOM 1049 O O . VAL A 1 136 ? 6.040 4.483 9.729 1.00 85.88 136 VAL A O 1
ATOM 1052 N N . GLU A 1 137 ? 5.908 2.251 9.510 1.00 89.19 137 GLU A N 1
ATOM 1053 C CA . GLU A 1 137 ? 6.017 2.215 8.055 1.00 89.19 137 GLU A CA 1
ATOM 1054 C C . GLU A 1 137 ? 5.300 0.994 7.469 1.00 89.19 137 GLU A C 1
ATOM 1056 O O . GLU A 1 137 ? 5.196 -0.057 8.106 1.00 89.19 137 GLU A O 1
ATOM 1061 N N . ALA A 1 138 ? 4.835 1.118 6.230 1.00 92.25 138 ALA A N 1
ATOM 1062 C CA . ALA A 1 138 ? 4.518 -0.019 5.378 1.00 92.25 138 ALA A CA 1
ATOM 1063 C C . ALA A 1 138 ? 5.602 -0.117 4.304 1.00 92.25 138 ALA A C 1
ATOM 1065 O O . ALA A 1 138 ? 5.903 0.866 3.630 1.00 92.25 138 ALA A O 1
ATOM 1066 N N . ARG A 1 139 ? 6.204 -1.297 4.147 1.00 92.19 139 ARG A N 1
ATOM 1067 C CA . ARG A 1 139 ? 7.294 -1.504 3.192 1.00 92.19 139 ARG A CA 1
ATOM 1068 C C . ARG A 1 139 ? 7.138 -2.843 2.496 1.00 92.19 139 ARG A C 1
ATOM 1070 O O . ARG A 1 139 ? 6.992 -3.867 3.167 1.00 92.19 139 ARG A O 1
ATOM 1077 N N . VAL A 1 140 ? 7.173 -2.821 1.167 1.00 94.38 140 VAL A N 1
ATOM 1078 C CA . VAL A 1 140 ? 6.892 -3.986 0.323 1.00 94.38 140 VAL A CA 1
ATOM 1079 C C . VAL A 1 140 ? 7.842 -4.050 -0.862 1.00 94.38 140 VAL A C 1
ATOM 1081 O O . VAL A 1 140 ? 8.103 -3.040 -1.508 1.00 94.38 140 VAL A O 1
ATOM 1084 N N . THR A 1 141 ? 8.338 -5.247 -1.163 1.00 96.06 141 THR A N 1
ATOM 1085 C CA . THR A 1 141 ? 9.047 -5.523 -2.415 1.00 96.06 141 THR A CA 1
ATOM 1086 C C . THR A 1 141 ? 8.099 -6.242 -3.359 1.00 96.06 141 THR A C 1
ATOM 1088 O O . THR A 1 141 ? 7.561 -7.292 -3.009 1.00 96.06 141 THR A O 1
ATOM 1091 N N . LEU A 1 142 ? 7.918 -5.702 -4.559 1.00 96.56 142 LEU A N 1
ATOM 1092 C CA . LEU A 1 142 ? 7.042 -6.252 -5.589 1.00 96.56 142 LEU A CA 1
ATOM 1093 C C . LEU A 1 142 ? 7.820 -6.517 -6.873 1.00 96.56 142 LEU A C 1
ATOM 1095 O O . LEU A 1 142 ? 8.859 -5.902 -7.118 1.00 96.56 142 LEU A O 1
ATOM 1099 N N . ALA A 1 143 ? 7.300 -7.429 -7.696 1.00 96.69 143 ALA A N 1
ATOM 1100 C CA . ALA A 1 143 ? 7.694 -7.486 -9.096 1.00 96.69 143 ALA A CA 1
ATOM 1101 C C . ALA A 1 143 ? 7.301 -6.166 -9.768 1.00 96.69 143 ALA A C 1
ATOM 1103 O O . ALA A 1 143 ? 6.189 -5.668 -9.585 1.00 96.69 143 ALA A O 1
ATOM 1104 N N . ASP A 1 144 ? 8.228 -5.599 -10.526 1.00 94.19 144 ASP A N 1
ATOM 1105 C CA . ASP A 1 144 ? 8.008 -4.391 -11.303 1.00 94.19 144 ASP A CA 1
ATOM 1106 C C . ASP A 1 144 ? 7.309 -4.750 -12.622 1.00 94.19 144 ASP A C 1
ATOM 1108 O O . ASP A 1 144 ? 7.874 -4.645 -13.708 1.00 94.19 144 ASP A O 1
ATOM 1112 N N . GLU A 1 145 ? 6.083 -5.259 -12.501 1.00 95.38 145 GLU A N 1
ATOM 1113 C CA . GLU A 1 145 ? 5.256 -5.727 -13.611 1.00 95.38 145 GLU A CA 1
ATOM 1114 C C . GLU A 1 145 ? 3.825 -5.186 -13.472 1.00 95.38 145 GLU A C 1
ATOM 1116 O O . GLU A 1 145 ? 3.242 -5.294 -12.383 1.00 95.38 145 GLU A O 1
ATOM 1121 N N . PRO A 1 146 ? 3.213 -4.647 -14.545 1.00 96.12 146 PRO A N 1
ATOM 1122 C CA . PRO A 1 146 ? 1.854 -4.120 -14.492 1.00 96.12 146 PRO A CA 1
ATOM 1123 C C . PRO A 1 146 ? 0.835 -5.142 -13.979 1.00 96.12 146 PRO A C 1
ATOM 1125 O O . PRO A 1 146 ? 0.766 -6.277 -14.444 1.00 96.12 146 PRO A O 1
ATOM 1128 N N . GLY A 1 147 ? 0.003 -4.716 -13.032 1.00 96.31 147 GLY A N 1
ATOM 1129 C CA . GLY A 1 147 ? -0.981 -5.555 -12.352 1.00 96.31 147 GLY A CA 1
ATOM 1130 C C . GLY A 1 147 ? -0.466 -6.212 -11.071 1.00 96.31 147 GLY A C 1
ATOM 1131 O O . GLY A 1 147 ? -1.287 -6.695 -10.283 1.00 96.31 147 GLY A O 1
ATOM 1132 N N . THR A 1 148 ? 0.848 -6.185 -10.814 1.00 97.75 148 THR A N 1
ATOM 1133 C CA . THR A 1 148 ? 1.406 -6.603 -9.523 1.00 97.75 148 THR A CA 1
ATOM 1134 C C . THR A 1 148 ? 0.886 -5.694 -8.421 1.00 97.75 148 THR A C 1
ATOM 1136 O O . THR A 1 148 ? 0.803 -4.476 -8.582 1.00 97.75 148 THR A O 1
ATOM 1139 N N . ARG A 1 149 ? 0.492 -6.286 -7.295 1.00 97.88 149 ARG A N 1
ATOM 1140 C CA . ARG A 1 149 ? -0.173 -5.568 -6.212 1.00 97.88 149 ARG A CA 1
ATOM 1141 C C . ARG A 1 149 ? -0.018 -6.286 -4.884 1.00 97.88 149 ARG A C 1
ATOM 1143 O O . ARG A 1 149 ? 0.141 -7.504 -4.861 1.00 97.88 149 ARG A O 1
ATOM 1150 N N . ALA A 1 150 ? -0.123 -5.536 -3.798 1.00 98.06 150 ALA A N 1
ATOM 1151 C CA . ALA A 1 150 ? -0.123 -6.074 -2.444 1.00 98.06 150 ALA A CA 1
ATOM 1152 C C . ALA A 1 150 ? -0.882 -5.157 -1.487 1.00 98.06 150 ALA A C 1
ATOM 1154 O O . ALA A 1 150 ? -1.174 -4.005 -1.813 1.00 98.06 150 ALA A O 1
ATOM 1155 N N . VAL A 1 151 ? -1.179 -5.679 -0.301 1.00 97.94 151 VAL A N 1
ATOM 1156 C CA . VAL A 1 151 ? -1.651 -4.904 0.845 1.00 97.94 151 VAL A CA 1
ATOM 1157 C C . VAL A 1 151 ? -0.735 -5.223 2.017 1.00 97.94 151 VAL A C 1
ATOM 1159 O O . VAL A 1 151 ? -0.648 -6.376 2.425 1.00 97.94 151 VAL A O 1
ATOM 1162 N N . GLU A 1 152 ? -0.063 -4.213 2.560 1.00 95.50 152 GLU A N 1
ATOM 1163 C CA . GLU A 1 152 ? 0.806 -4.373 3.726 1.00 95.50 152 GLU A CA 1
ATOM 1164 C C . GLU A 1 152 ? 0.281 -3.571 4.920 1.00 95.50 152 GLU A C 1
ATOM 1166 O O . GLU A 1 152 ? -0.148 -2.425 4.753 1.00 95.50 152 GLU A O 1
ATOM 1171 N N . PRO A 1 153 ? 0.336 -4.126 6.140 1.00 94.12 153 PRO A N 1
ATOM 1172 C CA . PRO A 1 153 ? 0.080 -3.356 7.346 1.00 94.12 153 PRO A CA 1
ATOM 1173 C C . PRO A 1 153 ? 1.199 -2.331 7.582 1.00 94.12 153 PRO A C 1
ATOM 1175 O O . PRO A 1 153 ? 2.385 -2.632 7.426 1.00 94.12 153 PRO A O 1
ATOM 1178 N N . ALA A 1 154 ? 0.819 -1.133 8.021 1.00 91.25 154 ALA A N 1
ATOM 1179 C CA . ALA A 1 154 ? 1.745 -0.135 8.537 1.00 91.25 154 ALA A CA 1
ATOM 1180 C C . ALA A 1 154 ? 2.093 -0.485 9.991 1.00 91.25 154 ALA A C 1
ATOM 1182 O O . ALA A 1 154 ? 1.226 -0.459 10.872 1.00 91.25 154 ALA A O 1
ATOM 1183 N N . LEU A 1 155 ? 3.354 -0.846 10.234 1.00 88.12 155 LEU A N 1
ATOM 1184 C CA . LEU A 1 155 ? 3.841 -1.359 11.517 1.00 88.12 155 LEU A CA 1
ATOM 1185 C C . LEU A 1 155 ? 5.061 -0.579 11.999 1.00 88.12 155 LEU A C 1
ATOM 1187 O O . LEU A 1 155 ? 5.869 -0.111 11.198 1.00 88.12 155 LEU A O 1
ATOM 1191 N N . SER A 1 156 ? 5.230 -0.489 13.317 1.00 82.25 156 SER A N 1
ATOM 1192 C CA . SER A 1 156 ? 6.450 0.054 13.915 1.00 82.25 156 SER A CA 1
ATOM 1193 C C . SER A 1 156 ? 7.647 -0.828 13.573 1.00 82.25 156 SER A C 1
ATOM 1195 O O . SER A 1 156 ? 7.538 -2.055 13.604 1.00 82.25 156 SER A O 1
ATOM 1197 N N . ARG A 1 157 ? 8.816 -0.244 13.306 1.00 69.50 157 ARG A N 1
ATOM 1198 C CA . ARG A 1 157 ? 10.066 -1.015 13.202 1.00 69.50 157 ARG A CA 1
ATOM 1199 C C . ARG A 1 157 ? 10.952 -0.865 14.425 1.00 69.50 157 ARG A C 1
ATOM 1201 O O . ARG A 1 157 ? 11.018 0.183 15.061 1.00 69.50 157 ARG A O 1
ATOM 1208 N N . SER A 1 158 ? 11.658 -1.941 14.757 1.00 66.25 158 SER A N 1
ATOM 1209 C CA . SER A 1 158 ? 12.786 -1.870 15.680 1.00 66.25 158 SER A CA 1
ATOM 1210 C C . SER A 1 158 ? 13.964 -1.110 15.047 1.00 66.25 158 SER A C 1
ATOM 1212 O O . SER A 1 158 ? 14.074 -1.057 13.821 1.00 66.25 158 SER A O 1
ATOM 1214 N N . PRO A 1 159 ? 14.929 -0.629 15.854 1.00 62.44 159 PRO A N 1
ATOM 1215 C CA . PRO A 1 159 ? 16.213 -0.148 15.336 1.00 62.44 159 PRO A CA 1
ATOM 1216 C C . PRO A 1 159 ? 16.985 -1.203 14.520 1.00 62.44 159 PRO A C 1
ATOM 1218 O O . PRO A 1 159 ? 17.825 -0.847 13.705 1.00 62.44 159 PRO A O 1
ATOM 1221 N N . SER A 1 160 ? 16.697 -2.497 14.726 1.00 66.81 160 SER A N 1
ATOM 1222 C CA . SER A 1 160 ? 17.250 -3.614 13.943 1.00 66.81 160 SER A CA 1
ATOM 1223 C C . SER A 1 160 ? 16.500 -3.886 12.630 1.00 66.81 160 SER A C 1
ATOM 1225 O O . SER A 1 160 ? 16.879 -4.794 11.898 1.00 66.81 160 SER A O 1
ATOM 1227 N N . GLY A 1 161 ? 15.446 -3.124 12.318 1.00 62.25 161 GLY A N 1
ATOM 1228 C CA . GLY A 1 161 ? 14.662 -3.259 11.090 1.00 62.25 161 GLY A CA 1
ATOM 1229 C C . GLY A 1 161 ? 13.584 -4.347 11.128 1.00 62.25 161 GLY A C 1
ATOM 1230 O O . GLY A 1 161 ? 12.930 -4.580 10.113 1.00 62.25 161 GLY A O 1
ATOM 1231 N N . GLU A 1 162 ? 13.349 -4.999 12.263 1.00 69.88 162 GLU A N 1
ATOM 1232 C CA . GLU A 1 162 ? 12.285 -5.996 12.403 1.00 69.88 162 GLU A CA 1
ATOM 1233 C C . GLU A 1 162 ? 10.921 -5.315 12.563 1.00 69.88 162 GLU A C 1
ATOM 1235 O O . GLU A 1 162 ? 10.777 -4.357 13.330 1.00 69.88 162 GLU A O 1
ATOM 1240 N N . LYS A 1 163 ? 9.906 -5.832 11.854 1.00 70.81 163 LYS A N 1
ATOM 1241 C CA . LYS A 1 163 ? 8.504 -5.426 12.030 1.00 70.81 163 LYS A CA 1
ATOM 1242 C C . LYS A 1 163 ? 8.085 -5.750 13.467 1.00 70.81 163 LYS A C 1
ATOM 1244 O O . LYS A 1 163 ? 8.143 -6.901 13.893 1.00 70.81 163 LYS A O 1
ATOM 1249 N N . ARG A 1 164 ? 7.657 -4.737 14.215 1.00 67.25 164 ARG A N 1
ATOM 1250 C CA . ARG A 1 164 ? 7.106 -4.869 15.562 1.00 67.25 164 ARG A CA 1
ATOM 1251 C C . ARG A 1 164 ? 5.628 -4.530 15.526 1.00 67.25 164 ARG A C 1
ATOM 1253 O O . ARG A 1 164 ? 5.236 -3.392 15.291 1.00 67.25 164 ARG A O 1
ATOM 1260 N N . GLN A 1 165 ? 4.826 -5.532 15.834 1.00 65.62 165 GLN A N 1
ATOM 1261 C CA . GLN A 1 165 ? 3.444 -5.356 16.237 1.00 65.62 165 GLN A CA 1
ATOM 1262 C C . GLN A 1 165 ? 3.350 -5.886 17.662 1.00 65.62 165 GLN A C 1
ATOM 1264 O O . GLN A 1 165 ? 3.752 -7.025 17.916 1.00 65.62 165 GLN A O 1
ATOM 1269 N N . ALA A 1 166 ? 2.894 -5.063 18.607 1.00 59.34 166 ALA A N 1
ATOM 1270 C CA . ALA A 1 166 ? 2.622 -5.576 19.939 1.00 59.34 166 ALA A CA 1
ATOM 1271 C C . ALA A 1 166 ? 1.521 -6.638 19.830 1.00 59.34 166 ALA A C 1
ATOM 1273 O O . ALA A 1 166 ? 0.565 -6.499 19.063 1.00 59.34 166 ALA A O 1
ATOM 1274 N N . GLN A 1 167 ? 1.681 -7.737 20.561 1.00 55.53 167 GLN A N 1
ATOM 1275 C CA . GLN A 1 167 ? 0.749 -8.853 20.495 1.00 55.53 167 GLN A CA 1
ATOM 1276 C C . GLN A 1 167 ? -0.659 -8.380 20.891 1.00 55.53 167 GLN A C 1
ATOM 1278 O O . GLN A 1 167 ? -0.875 -7.950 22.020 1.00 55.53 167 GLN A O 1
ATOM 1283 N N . GLY A 1 168 ? -1.608 -8.463 19.955 1.00 61.53 168 GLY A N 1
ATOM 1284 C CA . GLY A 1 168 ? -3.001 -8.047 20.156 1.00 61.53 168 GLY A CA 1
ATOM 1285 C C . GLY A 1 168 ? -3.340 -6.622 19.701 1.00 61.53 168 GLY A C 1
ATOM 1286 O O . GLY A 1 168 ? -4.521 -6.279 19.680 1.00 61.53 168 GLY A O 1
ATOM 1287 N N . GLU A 1 169 ? -2.364 -5.810 19.288 1.00 71.69 169 GLU A N 1
ATOM 1288 C CA . GLU A 1 169 ? -2.637 -4.492 18.702 1.00 71.69 169 GLU A CA 1
ATOM 1289 C C . GLU A 1 169 ? -2.901 -4.611 17.203 1.00 71.69 169 GLU A C 1
ATOM 1291 O O . GLU A 1 169 ? -2.169 -5.293 16.489 1.00 71.69 169 GLU A O 1
ATOM 1296 N N . LYS A 1 170 ? -3.946 -3.945 16.704 1.00 78.62 170 LYS A N 1
ATOM 1297 C CA . LYS A 1 170 ? -4.204 -3.848 15.262 1.00 78.62 170 LYS A CA 1
ATOM 1298 C C . LYS A 1 170 ? -3.180 -2.919 14.594 1.00 78.62 170 LYS A C 1
ATOM 1300 O O . LYS A 1 170 ? -2.747 -1.959 15.234 1.00 78.62 170 LYS A O 1
ATOM 1305 N N . PRO A 1 171 ? -2.826 -3.147 13.316 1.00 87.50 171 PRO A N 1
ATOM 1306 C CA . PRO A 1 171 ? -2.063 -2.172 12.547 1.00 87.50 171 PRO A CA 1
ATOM 1307 C C . PRO A 1 171 ? -2.789 -0.829 12.521 1.00 87.50 171 PRO A C 1
ATOM 1309 O O . PRO A 1 171 ? -4.019 -0.780 12.490 1.00 87.50 171 PRO A O 1
ATOM 1312 N N . MET A 1 172 ? -2.028 0.260 12.510 1.00 86.06 172 MET A N 1
ATOM 1313 C CA . MET A 1 172 ? -2.600 1.608 12.486 1.00 86.06 172 MET A CA 1
ATOM 1314 C C . MET A 1 172 ? -3.308 1.906 11.165 1.00 86.06 172 MET A C 1
ATOM 1316 O O . MET A 1 172 ? -4.349 2.558 11.140 1.00 86.06 172 MET A O 1
ATOM 1320 N N . ALA A 1 173 ? -2.726 1.410 10.081 1.00 92.69 173 ALA A N 1
ATOM 1321 C CA . ALA A 1 173 ? -3.227 1.531 8.730 1.00 92.69 173 ALA A CA 1
ATOM 1322 C C . ALA A 1 173 ? -2.792 0.307 7.922 1.00 92.69 173 ALA A C 1
ATOM 1324 O O . ALA A 1 173 ? -1.924 -0.469 8.333 1.00 92.69 173 ALA A O 1
ATOM 1325 N N . TYR A 1 174 ? -3.377 0.175 6.744 1.00 95.69 174 TYR A N 1
ATOM 1326 C CA . TYR A 1 174 ? -2.932 -0.717 5.691 1.00 95.69 174 TYR A CA 1
ATOM 1327 C C . TYR A 1 174 ? -2.650 0.117 4.448 1.00 95.69 174 TYR A C 1
ATOM 1329 O O . TYR A 1 174 ? -3.361 1.079 4.151 1.00 95.69 174 TYR A O 1
ATOM 1337 N N . VAL A 1 175 ? -1.616 -0.261 3.712 1.00 97.31 175 VAL A N 1
ATOM 1338 C CA . VAL A 1 175 ? -1.228 0.382 2.463 1.00 97.31 175 VAL A CA 1
ATOM 1339 C C . VAL A 1 175 ? -1.418 -0.625 1.348 1.00 97.31 175 VAL A C 1
ATOM 1341 O O . VAL A 1 175 ? -0.762 -1.666 1.319 1.00 97.31 175 VAL A O 1
ATOM 1344 N N . ALA A 1 176 ? -2.330 -0.317 0.433 1.00 98.38 176 ALA A N 1
ATOM 1345 C CA . ALA A 1 176 ? -2.454 -1.050 -0.813 1.00 98.38 176 ALA A CA 1
ATOM 1346 C C . ALA A 1 176 ? -1.510 -0.441 -1.849 1.00 98.38 176 ALA A C 1
ATOM 1348 O O . ALA A 1 176 ? -1.433 0.780 -1.977 1.00 98.38 176 ALA A O 1
ATOM 1349 N N . VAL A 1 177 ? -0.814 -1.294 -2.593 1.00 98.25 177 VAL A N 1
ATOM 1350 C CA . VAL A 1 177 ? 0.144 -0.911 -3.632 1.00 98.25 177 VAL A CA 1
ATOM 1351 C C . VAL A 1 177 ? -0.256 -1.577 -4.941 1.00 98.25 177 VAL A C 1
ATOM 1353 O O . VAL A 1 177 ? -0.632 -2.751 -4.943 1.00 98.25 177 VAL A O 1
ATOM 1356 N N . LEU A 1 178 ? -0.175 -0.840 -6.046 1.00 98.00 178 LEU A N 1
ATOM 1357 C CA . LEU A 1 178 ? -0.452 -1.310 -7.400 1.00 98.00 178 LEU A CA 1
ATOM 1358 C C . LEU A 1 178 ? 0.635 -0.819 -8.358 1.00 98.00 178 LEU A C 1
ATOM 1360 O O . LEU A 1 178 ? 0.900 0.377 -8.443 1.00 98.00 178 LEU A O 1
ATOM 1364 N N . ILE A 1 179 ? 1.204 -1.742 -9.126 1.00 97.00 179 ILE A N 1
ATOM 1365 C CA . ILE A 1 179 ? 2.078 -1.435 -10.254 1.00 97.00 179 ILE A CA 1
ATOM 1366 C C . ILE A 1 179 ? 1.204 -1.263 -11.499 1.00 97.00 179 ILE A C 1
ATOM 1368 O O . ILE A 1 179 ? 0.525 -2.193 -11.935 1.00 97.00 179 ILE A O 1
ATOM 1372 N N . GLY A 1 180 ? 1.170 -0.054 -12.049 1.00 94.56 180 GLY A N 1
ATOM 1373 C CA . GLY A 1 180 ? 0.493 0.280 -13.299 1.00 94.56 180 GLY A CA 1
ATOM 1374 C C . GLY A 1 180 ? 1.446 0.244 -14.497 1.00 94.56 180 GLY A C 1
ATOM 1375 O O . GLY A 1 180 ? 2.65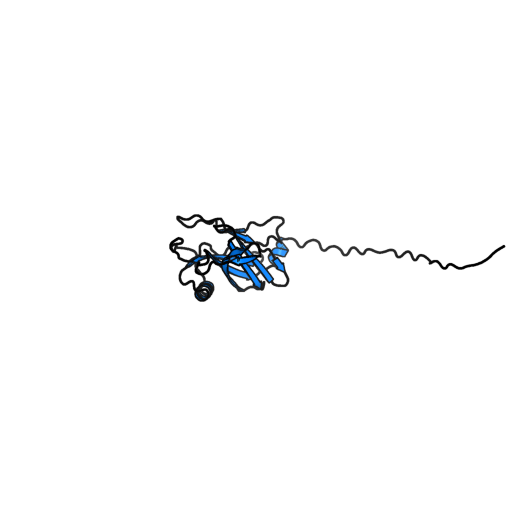9 0.217 -14.316 1.00 94.56 180 GLY A O 1
ATOM 1376 N N . PRO A 1 181 ? 0.930 0.262 -15.735 1.00 92.62 181 PRO A N 1
ATOM 1377 C CA . PRO A 1 181 ? 1.778 0.342 -16.921 1.00 92.62 181 PRO A CA 1
ATOM 1378 C C . PRO A 1 181 ? 2.605 1.638 -16.938 1.00 92.62 181 PRO A C 1
ATOM 1380 O O . PRO A 1 181 ? 2.247 2.604 -16.249 1.00 92.62 181 PRO A O 1
ATOM 1383 N N . PRO A 1 182 ? 3.674 1.706 -17.746 1.00 88.19 182 PRO A N 1
ATOM 1384 C CA . PRO A 1 182 ? 4.403 2.948 -17.945 1.00 88.19 182 PRO A CA 1
ATOM 1385 C C . PRO A 1 182 ? 3.487 4.049 -18.508 1.00 88.19 182 PRO A C 1
ATOM 1387 O O . PRO A 1 182 ? 2.474 3.737 -19.148 1.00 88.19 182 PRO A O 1
ATOM 1390 N N . PRO A 1 183 ? 3.799 5.335 -18.273 1.00 82.69 183 PRO A N 1
ATOM 1391 C CA . PRO A 1 183 ? 3.011 6.443 -18.804 1.00 82.69 183 PRO A CA 1
ATOM 1392 C C . PRO A 1 183 ? 2.936 6.376 -20.335 1.00 82.69 183 PRO A C 1
ATOM 1394 O O . PRO A 1 183 ? 3.964 6.278 -21.005 1.00 82.69 183 PRO A O 1
ATOM 1397 N N . GLN A 1 184 ? 1.732 6.458 -20.906 1.00 76.75 184 GLN A N 1
ATOM 1398 C CA . GLN A 1 184 ? 1.579 6.563 -22.360 1.00 76.75 184 GLN A CA 1
ATOM 1399 C C . GLN A 1 184 ? 1.889 7.989 -22.830 1.00 76.75 184 GLN A C 1
ATOM 1401 O O . GLN A 1 184 ? 1.527 8.967 -22.172 1.00 76.75 184 GLN A O 1
ATOM 1406 N N . GLU A 1 185 ? 2.544 8.128 -23.984 1.00 64.50 185 GLU A N 1
ATOM 1407 C CA . GLU A 1 185 ? 2.797 9.444 -24.574 1.00 64.50 185 GLU A CA 1
ATOM 1408 C C . GLU A 1 185 ? 1.472 10.134 -24.940 1.00 64.50 185 GLU A C 1
ATOM 1410 O O . GLU A 1 185 ? 0.697 9.617 -25.741 1.00 64.50 185 GLU A O 1
ATOM 1415 N N . GLY A 1 186 ? 1.215 11.313 -24.360 1.00 56.66 186 GLY A N 1
ATOM 1416 C CA . GLY A 1 186 ? 0.070 12.165 -24.712 1.00 56.66 186 GLY A CA 1
ATOM 1417 C C . GLY A 1 186 ? -1.185 12.017 -23.842 1.00 56.66 186 GLY A C 1
ATOM 1418 O O . GLY A 1 186 ? -2.198 12.633 -24.161 1.00 56.66 186 GLY A O 1
ATOM 1419 N N . GLY A 1 187 ? -1.139 11.247 -22.752 1.00 48.19 187 GLY A N 1
ATOM 1420 C CA . GLY A 1 187 ? -2.223 11.204 -21.765 1.00 48.19 187 GLY A CA 1
ATOM 1421 C C . GLY A 1 187 ? -2.117 12.351 -20.757 1.00 48.19 187 GLY A C 1
ATOM 1422 O O . GLY A 1 187 ? -1.295 12.278 -19.847 1.00 48.19 187 GLY A O 1
ATOM 1423 N N . THR A 1 188 ? -2.926 13.396 -20.935 1.00 38.75 188 THR A N 1
ATOM 1424 C CA . THR A 1 188 ? -3.243 14.409 -19.908 1.00 38.75 188 THR A CA 1
ATOM 1425 C C . THR A 1 188 ? -4.582 14.101 -19.269 1.00 38.75 188 THR A C 1
ATOM 1427 O O . THR A 1 188 ? -5.528 13.866 -20.058 1.00 38.75 188 THR A O 1
#

Secondary structure (DSSP, 8-state):
------------------------PPPPPHHHHHHHSPEEEEEEEEEP-SSS-----SPPPHHHHHHHHHTT--SEEESS-PEEE--GGGSSS---EEEE--EETTEE---EEEEEEEEETTEEEEEEE--SSSSEEEEEEEESSTT-EEEEEEEEEPTTS-EE--TTPPPSEEEEEEEEPPPPTT--

pLDDT: mean 78.59, std 19.32, range [34.06, 98.38]

Sequence (188 aa):
MRCLRFSLLMVLHTLTAFAAELPAQDPTPESIARRQFNQVFVKVIMPVTAHTSKQDGPIVEKWVAQELKQLGEPEYFAVTNWVPVCDGLLADDVVDNDIWDGRLAKASFCPVGGDLPERNSGRVLVSVIGWSPGGVEARVTLADEPGTRAVEPALSRSPSGEKRQAQGEKPMAYVAVLIGPPPQEGGT